Protein AF-A0A6I5CDB3-F1 (afdb_monomer_lite)

Foldseek 3Di:
DVLVVVLVVVCVVQFAFFCCLQQHPVVPPLHPYHAPPPHDDDQDDDDDRDGDPPGHRRVAQPSLLLVLLLLQVVLVPDDPVSNVVSVCSNVVSVCCCVVVRRYDPLNNLLSLLVNLLVVLQVVCVVPPPDPLSVVLNVLSVVLNVVSSVCCVPVVSVCVVCVVVNVVVSVVSSVVSVVSSVVSVCVVDPDPPDDPDPDDDDDDD

pLDDT: mean 92.1, std 8.95, range [59.38, 98.88]

Structure (mmCIF, N/CA/C/O backbone):
data_AF-A0A6I5CDB3-F1
#
_entry.id   AF-A0A6I5CDB3-F1
#
loop_
_atom_site.group_PDB
_atom_site.id
_atom_site.type_symbol
_atom_site.label_atom_id
_atom_site.label_alt_id
_atom_site.label_comp_id
_atom_site.label_asym_id
_atom_site.label_entity_id
_atom_site.label_seq_id
_atom_site.pdbx_PDB_ins_code
_atom_site.Cartn_x
_atom_site.Cartn_y
_atom_site.Cartn_z
_atom_site.occupancy
_atom_site.B_iso_or_equiv
_atom_site.auth_seq_id
_atom_site.auth_comp_id
_atom_site.auth_asym_id
_atom_site.auth_atom_id
_atom_site.pdbx_PDB_model_num
ATOM 1 N N . LEU A 1 1 ? 5.084 -3.116 15.424 1.00 70.75 1 LEU A N 1
ATOM 2 C CA . LEU A 1 1 ? 6.044 -4.245 15.345 1.00 70.75 1 LEU A CA 1
ATOM 3 C C . LEU A 1 1 ? 5.622 -5.287 14.306 1.00 70.75 1 LEU A C 1
ATOM 5 O O . LEU A 1 1 ? 6.417 -5.546 13.420 1.00 70.75 1 LEU A O 1
ATOM 9 N N . ALA A 1 2 ? 4.384 -5.805 14.323 1.00 92.81 2 ALA A N 1
ATOM 10 C CA . ALA A 1 2 ? 3.930 -6.836 13.370 1.00 92.81 2 ALA A CA 1
ATOM 11 C C . ALA A 1 2 ? 4.098 -6.466 11.879 1.00 92.81 2 ALA A C 1
ATOM 13 O O . ALA A 1 2 ? 4.632 -7.264 11.117 1.00 92.81 2 ALA A O 1
ATOM 14 N N . ILE A 1 3 ? 3.732 -5.242 11.475 1.00 94.00 3 ILE A N 1
ATOM 15 C CA . ILE A 1 3 ? 3.933 -4.737 10.098 1.00 94.00 3 ILE A CA 1
ATOM 16 C C . ILE A 1 3 ? 5.405 -4.851 9.668 1.00 94.00 3 ILE A C 1
ATOM 18 O O . ILE A 1 3 ? 5.693 -5.349 8.584 1.00 94.00 3 ILE A O 1
ATOM 22 N N . GLY A 1 4 ? 6.332 -4.450 10.543 1.00 90.62 4 GLY A N 1
ATOM 23 C CA . GLY A 1 4 ? 7.774 -4.494 10.285 1.00 90.62 4 GLY A CA 1
ATOM 24 C C . GLY A 1 4 ? 8.387 -5.895 10.305 1.00 90.62 4 GLY A C 1
ATOM 25 O O . GLY A 1 4 ? 9.528 -6.037 9.894 1.00 90.62 4 GLY A O 1
ATOM 26 N N . LEU A 1 5 ? 7.654 -6.916 10.756 1.00 92.75 5 LEU A N 1
ATOM 27 C CA . LEU A 1 5 ? 8.085 -8.315 10.706 1.00 92.75 5 LEU A CA 1
ATOM 28 C C . LEU A 1 5 ? 7.488 -9.040 9.494 1.00 92.75 5 LEU A C 1
ATOM 30 O O . LEU A 1 5 ? 8.200 -9.694 8.739 1.00 92.75 5 LEU A O 1
ATOM 34 N N . VAL A 1 6 ? 6.174 -8.910 9.299 1.00 95.69 6 VAL A N 1
ATOM 35 C CA . VAL A 1 6 ? 5.445 -9.648 8.260 1.00 95.69 6 VAL A CA 1
ATOM 36 C C . VAL A 1 6 ? 5.692 -9.048 6.874 1.00 95.69 6 VAL A C 1
ATOM 38 O O . VAL A 1 6 ? 5.806 -9.791 5.906 1.00 95.69 6 VAL A O 1
ATOM 41 N N . GLY A 1 7 ? 5.832 -7.723 6.762 1.00 95.50 7 GLY A N 1
ATOM 42 C CA . GLY A 1 7 ? 6.130 -7.067 5.486 1.00 95.50 7 GLY A CA 1
ATOM 43 C C . GLY A 1 7 ? 7.432 -7.560 4.849 1.00 95.50 7 GLY A C 1
ATOM 44 O O . GLY A 1 7 ? 7.387 -8.032 3.715 1.00 95.50 7 GLY A O 1
ATOM 45 N N . PRO A 1 8 ? 8.572 -7.550 5.569 1.00 94.12 8 PRO A N 1
ATOM 46 C CA . PRO A 1 8 ? 9.829 -8.072 5.034 1.00 94.12 8 PRO A CA 1
ATOM 47 C C . PRO A 1 8 ? 9.788 -9.550 4.643 1.00 94.12 8 PRO A C 1
ATOM 49 O O . PRO A 1 8 ? 10.428 -9.933 3.669 1.00 94.12 8 PRO A O 1
ATOM 52 N N . ALA A 1 9 ? 9.002 -10.378 5.338 1.00 94.25 9 ALA A N 1
ATOM 53 C CA . ALA A 1 9 ? 8.794 -11.763 4.920 1.00 94.25 9 ALA A CA 1
ATOM 54 C C . ALA A 1 9 ? 8.094 -11.851 3.549 1.00 94.25 9 ALA A C 1
ATOM 56 O O . ALA A 1 9 ? 8.428 -12.720 2.746 1.00 94.25 9 ALA A O 1
ATOM 57 N N . ILE A 1 10 ? 7.171 -10.929 3.248 1.00 95.94 10 ILE A N 1
ATOM 58 C CA . ILE A 1 10 ? 6.510 -10.865 1.938 1.00 95.94 10 ILE A CA 1
ATOM 59 C C . ILE A 1 10 ? 7.492 -10.429 0.842 1.00 95.94 10 ILE A C 1
ATOM 61 O O . ILE A 1 10 ? 7.445 -10.986 -0.252 1.00 95.94 10 ILE A O 1
ATOM 65 N N .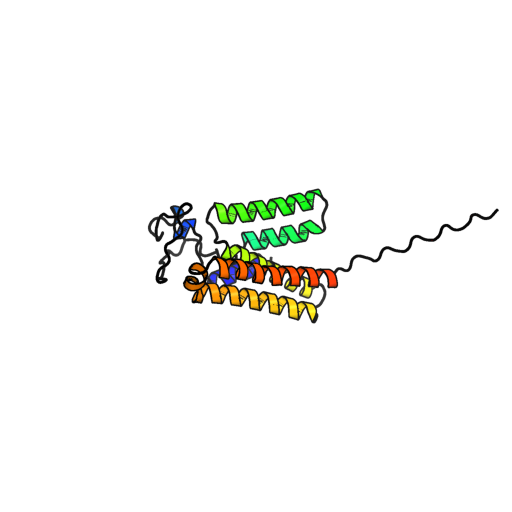 TYR A 1 11 ? 8.441 -9.533 1.131 1.00 94.75 1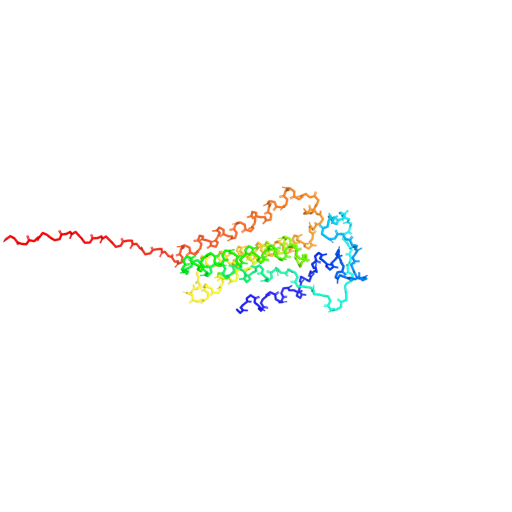1 TYR A N 1
ATOM 66 C CA . TYR A 1 11 ? 9.483 -9.146 0.164 1.00 94.75 11 TYR A CA 1
ATOM 67 C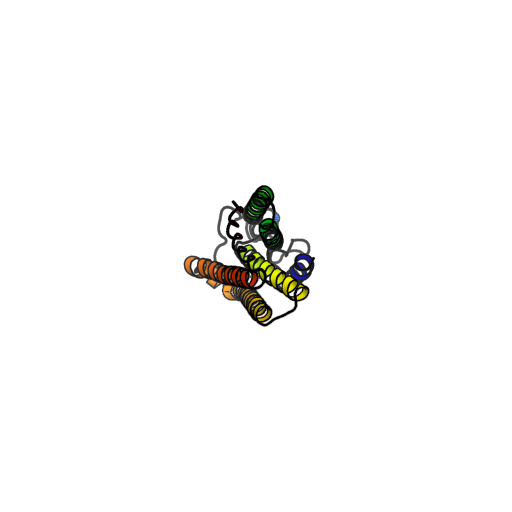 C . TYR A 1 11 ? 10.314 -10.333 -0.333 1.00 94.75 11 TYR A C 1
ATOM 69 O O . TYR A 1 11 ? 10.730 -10.348 -1.487 1.00 94.75 11 TYR A O 1
ATOM 77 N N . MET A 1 12 ? 10.502 -11.358 0.503 1.00 91.25 12 MET A N 1
ATOM 78 C CA . MET A 1 12 ? 11.251 -12.563 0.127 1.00 91.25 12 MET A CA 1
ATOM 79 C C . MET A 1 12 ? 10.495 -13.459 -0.861 1.00 91.25 12 MET A C 1
ATOM 81 O O . MET A 1 12 ? 11.120 -14.166 -1.646 1.00 91.25 12 MET A O 1
ATOM 85 N N . ILE A 1 13 ? 9.159 -13.435 -0.842 1.00 92.19 13 ILE A N 1
ATOM 86 C CA . ILE A 1 13 ? 8.313 -14.259 -1.726 1.00 92.19 13 ILE A CA 1
ATOM 87 C C . ILE A 1 13 ? 7.759 -13.475 -2.921 1.00 92.19 13 ILE A C 1
ATOM 89 O O . ILE A 1 13 ? 7.418 -14.069 -3.942 1.00 92.19 13 ILE A O 1
ATOM 93 N N . PHE A 1 14 ? 7.669 -12.150 -2.802 1.00 93.75 14 PHE A N 1
ATOM 94 C CA . PHE A 1 14 ? 7.178 -11.243 -3.834 1.00 93.75 14 PHE A CA 1
ATOM 95 C C . PHE A 1 14 ? 8.137 -10.050 -4.006 1.00 93.75 14 PHE A C 1
ATOM 97 O O . PHE A 1 14 ? 7.784 -8.908 -3.698 1.00 93.75 14 PHE A O 1
ATOM 104 N N . PRO A 1 15 ? 9.375 -10.296 -4.471 1.00 92.94 15 PRO A N 1
ATOM 105 C CA . PRO A 1 15 ? 10.355 -9.237 -4.655 1.00 92.94 15 PRO A CA 1
ATOM 106 C C . PRO A 1 15 ? 9.947 -8.337 -5.823 1.00 92.94 15 PRO A C 1
ATOM 108 O O . PRO A 1 15 ? 9.767 -8.802 -6.950 1.00 92.94 15 PRO A O 1
ATOM 111 N N . VAL A 1 16 ? 9.823 -7.038 -5.558 1.00 93.31 16 VAL A N 1
ATOM 112 C CA . VAL A 1 16 ? 9.484 -6.017 -6.561 1.00 93.31 16 VAL A CA 1
ATOM 113 C C . VAL A 1 16 ? 10.382 -4.812 -6.358 1.00 93.31 16 VAL A C 1
ATOM 115 O O . VAL A 1 16 ? 10.660 -4.434 -5.220 1.00 93.31 16 VAL A O 1
ATOM 118 N N . VAL A 1 17 ? 10.809 -4.232 -7.474 1.00 93.50 17 VAL A N 1
ATOM 119 C CA . VAL A 1 17 ? 11.679 -3.061 -7.552 1.00 93.50 17 VAL A CA 1
ATOM 120 C C . VAL A 1 17 ? 10.883 -1.869 -8.086 1.00 93.50 17 VAL A C 1
ATOM 122 O O . VAL A 1 17 ? 10.050 -2.029 -8.982 1.00 93.50 17 VAL A O 1
ATOM 125 N N . GLY A 1 18 ? 11.127 -0.686 -7.524 1.00 94.50 18 GLY A N 1
ATOM 126 C CA . GLY A 1 18 ? 10.346 0.519 -7.799 1.00 94.50 18 GLY A CA 1
ATOM 127 C C . GLY A 1 18 ? 10.593 1.090 -9.200 1.00 94.50 18 GLY A C 1
ATOM 128 O O . GLY A 1 18 ? 11.639 0.811 -9.792 1.00 94.50 18 GLY A O 1
ATOM 129 N N . PRO A 1 19 ? 9.667 1.912 -9.728 1.00 94.50 19 PRO A N 1
ATOM 130 C CA . PRO A 1 19 ? 9.815 2.558 -11.031 1.00 94.50 19 PRO A CA 1
ATOM 131 C C . PRO A 1 19 ? 11.152 3.273 -11.264 1.00 94.50 19 PRO A C 1
ATOM 133 O O . PRO A 1 19 ? 11.718 3.138 -12.342 1.00 94.50 19 PRO A O 1
ATOM 136 N N . VAL A 1 20 ? 11.678 3.989 -10.264 1.00 94.88 20 VAL A N 1
ATOM 137 C CA . VAL A 1 20 ? 12.927 4.766 -10.395 1.00 94.88 20 VAL A CA 1
ATOM 138 C C . VAL A 1 20 ? 14.157 3.881 -10.616 1.00 94.88 20 VAL A C 1
ATOM 140 O O . VAL A 1 20 ? 15.130 4.308 -11.226 1.00 94.88 20 VAL A O 1
ATOM 143 N N . PHE A 1 21 ? 14.088 2.626 -10.171 1.00 93.62 21 PHE A N 1
ATOM 144 C CA . PHE A 1 21 ? 15.132 1.628 -10.375 1.00 93.62 21 PHE A CA 1
ATOM 145 C C . PHE A 1 21 ? 14.872 0.787 -11.636 1.00 93.62 21 PHE A C 1
ATOM 147 O O . PHE A 1 21 ? 15.785 0.502 -12.396 1.00 93.62 21 PHE A O 1
ATOM 154 N N . ALA A 1 22 ? 13.626 0.364 -11.878 1.00 92.25 22 ALA A N 1
ATOM 155 C CA . ALA A 1 22 ? 13.268 -0.462 -13.040 1.00 92.25 22 ALA A CA 1
ATOM 156 C C . ALA A 1 22 ? 13.349 0.304 -14.361 1.00 92.25 22 ALA A C 1
ATOM 158 O O . ALA A 1 22 ? 13.747 -0.260 -15.384 1.00 92.25 22 ALA A O 1
ATOM 159 N N . TYR A 1 23 ? 12.974 1.578 -14.324 1.00 92.69 23 TYR A N 1
ATOM 160 C CA . TYR A 1 23 ? 12.779 2.410 -15.499 1.00 92.69 23 TYR A CA 1
ATOM 161 C C . TYR A 1 23 ? 13.414 3.796 -15.354 1.00 92.69 23 TYR A C 1
ATOM 163 O O . TYR A 1 23 ? 12.959 4.725 -16.009 1.00 92.69 23 TYR A O 1
ATOM 171 N N . GLY A 1 24 ? 14.399 3.978 -14.478 1.00 91.38 24 GLY A N 1
ATOM 172 C CA . GLY A 1 24 ? 14.959 5.296 -14.201 1.00 91.38 24 GLY A CA 1
ATOM 173 C C . GLY A 1 24 ? 16.440 5.264 -13.834 1.00 91.38 24 GLY A C 1
ATOM 174 O O . GLY A 1 24 ? 17.069 4.199 -13.830 1.00 91.38 24 GLY A O 1
ATOM 175 N N . PRO A 1 25 ? 17.005 6.435 -13.502 1.00 88.69 25 PRO A N 1
ATOM 176 C CA . PRO A 1 25 ? 18.446 6.614 -13.350 1.00 88.69 25 PRO A CA 1
ATOM 177 C C . PRO A 1 25 ? 19.043 5.803 -12.193 1.00 88.69 25 PRO A C 1
ATOM 179 O O . PRO A 1 25 ? 20.195 5.374 -12.279 1.00 88.69 25 PRO A O 1
ATOM 182 N N . ASP A 1 26 ? 18.267 5.531 -11.141 1.00 89.88 26 ASP A N 1
ATOM 183 C CA . ASP A 1 26 ? 18.753 4.828 -9.949 1.00 89.88 26 ASP A CA 1
ATOM 184 C C . ASP A 1 26 ? 18.992 3.331 -10.202 1.00 89.88 26 ASP A C 1
ATOM 186 O O . ASP A 1 26 ? 19.675 2.672 -9.419 1.00 89.88 26 ASP A O 1
ATOM 190 N N . GLY A 1 27 ? 18.466 2.779 -11.301 1.00 87.06 27 GLY A N 1
ATOM 191 C CA . GLY A 1 27 ? 18.772 1.413 -11.732 1.00 87.06 27 GLY A CA 1
ATOM 192 C C . GLY A 1 27 ? 20.107 1.274 -12.461 1.00 87.06 27 GLY A C 1
ATOM 193 O O . GLY A 1 27 ? 20.598 0.158 -12.642 1.00 87.06 27 GLY A O 1
ATOM 194 N N . GLY A 1 28 ? 20.708 2.387 -12.897 1.00 86.38 28 GLY A N 1
ATOM 195 C CA . GLY A 1 28 ? 21.949 2.390 -13.664 1.00 86.38 28 GLY A CA 1
ATOM 196 C C . GLY A 1 28 ? 21.891 1.456 -14.878 1.00 86.38 28 GLY A C 1
ATOM 197 O O . GLY A 1 28 ? 20.959 1.500 -15.674 1.00 86.38 28 GLY A O 1
ATOM 198 N N . HIS A 1 29 ? 22.886 0.576 -15.011 1.00 86.50 29 HIS A N 1
ATOM 199 C CA . HIS A 1 29 ? 22.966 -0.386 -16.116 1.00 86.50 29 HIS A CA 1
ATOM 200 C C . HIS A 1 29 ? 21.973 -1.559 -16.011 1.00 86.50 29 HIS A C 1
ATOM 202 O O . HIS A 1 29 ? 21.837 -2.312 -16.973 1.00 86.50 29 HIS A O 1
ATOM 208 N N . TRP A 1 30 ? 21.304 -1.728 -14.864 1.00 86.69 30 TRP A N 1
ATOM 209 C CA . TRP A 1 30 ? 20.261 -2.740 -14.664 1.00 86.69 30 TRP A CA 1
ATOM 210 C C . TRP A 1 30 ? 18.861 -2.225 -15.006 1.00 86.69 30 TRP A C 1
ATOM 212 O O . TRP A 1 30 ? 17.941 -3.030 -15.164 1.00 86.69 30 TRP A O 1
ATOM 222 N N . ALA A 1 31 ? 18.685 -0.903 -15.122 1.00 88.50 31 ALA A N 1
ATOM 223 C CA . ALA A 1 31 ? 17.424 -0.322 -15.561 1.00 88.50 31 ALA A CA 1
ATOM 224 C C . ALA A 1 31 ? 17.072 -0.847 -16.959 1.00 88.50 31 ALA A C 1
ATOM 226 O O . ALA A 1 31 ? 17.912 -0.908 -17.856 1.00 88.50 31 ALA A O 1
ATOM 227 N N . THR A 1 32 ? 15.808 -1.215 -17.158 1.00 87.56 32 THR A N 1
ATOM 228 C CA . THR A 1 32 ? 15.342 -1.737 -18.453 1.00 87.56 32 THR A CA 1
ATOM 229 C C . THR A 1 32 ? 15.295 -0.643 -19.515 1.00 87.56 32 THR A C 1
ATOM 231 O O . THR A 1 32 ? 15.521 -0.904 -20.695 1.00 87.56 32 THR A O 1
ATOM 234 N N . ALA A 1 33 ? 14.987 0.581 -19.094 1.00 86.12 33 ALA A N 1
ATOM 235 C CA . ALA A 1 33 ? 15.007 1.787 -19.909 1.00 86.12 33 ALA A CA 1
ATOM 236 C C . ALA A 1 33 ? 15.011 3.016 -18.989 1.00 86.12 33 ALA A C 1
ATOM 238 O O . ALA A 1 33 ? 14.662 2.892 -17.822 1.00 86.12 33 ALA A O 1
ATOM 239 N N . ASP A 1 34 ? 15.348 4.192 -19.509 1.00 90.62 34 ASP A N 1
ATOM 240 C CA . ASP A 1 34 ? 15.210 5.464 -18.788 1.00 90.62 34 ASP A CA 1
ATOM 241 C C . ASP A 1 34 ? 13.915 6.159 -19.243 1.00 90.62 34 ASP A C 1
ATOM 243 O O . ASP A 1 34 ? 13.886 6.861 -20.253 1.00 90.62 34 ASP A O 1
ATOM 247 N N . LEU A 1 35 ? 12.803 5.830 -18.579 1.00 91.94 35 LEU A N 1
ATOM 248 C CA . LEU A 1 35 ? 11.439 6.261 -18.933 1.00 91.94 35 LEU A CA 1
ATOM 249 C C . LEU A 1 35 ? 10.718 6.969 -17.780 1.00 91.94 35 LEU A C 1
ATOM 251 O O . LEU A 1 35 ? 9.802 7.754 -18.018 1.00 91.94 35 LEU A O 1
ATOM 255 N N . TRP A 1 36 ? 11.085 6.677 -16.537 1.00 92.75 36 TRP A N 1
ATOM 256 C CA . TRP A 1 36 ? 10.525 7.295 -15.346 1.00 92.75 36 TRP A CA 1
ATOM 257 C C . TRP A 1 36 ? 11.066 8.724 -15.178 1.00 92.75 36 TRP A C 1
ATOM 259 O O . TRP A 1 36 ? 12.276 8.912 -15.269 1.00 92.75 36 TRP A O 1
ATOM 269 N N . PRO A 1 37 ? 10.229 9.723 -14.842 1.00 93.19 37 PRO A N 1
ATOM 270 C CA . PRO A 1 37 ? 8.793 9.640 -14.548 1.00 93.19 37 PRO A CA 1
ATOM 271 C C . PRO A 1 37 ? 7.883 9.942 -15.750 1.00 93.19 37 PRO A C 1
ATOM 273 O O . PRO A 1 37 ? 6.660 9.912 -15.615 1.00 93.19 37 PRO A O 1
ATOM 276 N N . ASP A 1 38 ? 8.462 10.266 -16.904 1.00 92.25 38 ASP A N 1
ATOM 277 C CA . ASP A 1 38 ? 7.760 10.976 -17.975 1.00 92.25 38 ASP A CA 1
ATOM 278 C C . ASP A 1 38 ? 6.966 10.063 -18.915 1.00 92.25 38 ASP A C 1
ATOM 280 O O . ASP A 1 38 ? 6.003 10.500 -19.547 1.00 92.25 38 ASP A O 1
ATOM 284 N N . THR A 1 39 ? 7.355 8.791 -19.026 1.00 89.75 39 THR A N 1
ATOM 285 C CA . THR A 1 39 ? 6.806 7.856 -20.012 1.00 89.75 39 THR A CA 1
ATOM 286 C C . THR A 1 39 ? 6.369 6.548 -19.362 1.00 89.75 39 THR A C 1
ATOM 288 O O . THR A 1 39 ? 7.090 5.934 -18.577 1.00 89.75 39 THR A O 1
ATOM 291 N N . LEU A 1 40 ? 5.173 6.077 -19.726 1.00 85.19 40 LEU A N 1
ATOM 292 C CA . LEU A 1 40 ? 4.706 4.752 -19.324 1.00 85.19 40 LEU A CA 1
ATOM 293 C C . LEU A 1 40 ? 5.518 3.665 -20.036 1.00 85.19 40 LEU A C 1
ATOM 295 O O . LEU A 1 40 ? 5.716 3.726 -21.250 1.00 85.19 40 LEU A O 1
ATOM 299 N N . ALA A 1 41 ? 5.935 2.642 -19.287 1.00 84.25 41 ALA A N 1
ATOM 300 C CA . ALA A 1 41 ? 6.615 1.487 -19.858 1.00 84.25 41 ALA A CA 1
ATOM 301 C C . ALA A 1 41 ? 5.720 0.809 -20.923 1.00 84.25 41 ALA A C 1
ATOM 303 O O . ALA A 1 41 ? 4.546 0.536 -20.641 1.00 84.25 41 ALA A O 1
ATOM 304 N N . PRO A 1 42 ? 6.236 0.534 -22.137 1.00 84.12 42 PRO A N 1
ATOM 305 C CA . PRO A 1 42 ? 5.469 -0.132 -23.182 1.00 84.12 42 PRO A CA 1
ATOM 306 C C . PRO A 1 42 ? 4.948 -1.498 -22.729 1.00 84.12 42 PRO A C 1
ATOM 308 O O . PRO A 1 42 ? 5.663 -2.271 -22.089 1.00 84.12 42 PRO A O 1
ATOM 311 N N . LEU A 1 43 ? 3.712 -1.826 -23.111 1.00 83.38 43 LEU A N 1
ATOM 312 C CA . LEU A 1 43 ? 3.167 -3.163 -22.891 1.00 83.38 43 LEU A CA 1
ATOM 313 C C . LEU A 1 43 ? 3.875 -4.157 -23.814 1.00 83.38 43 LEU A C 1
ATOM 315 O O . LEU A 1 43 ? 3.868 -4.004 -25.035 1.00 83.38 43 LEU A O 1
ATOM 319 N N . GLY A 1 44 ? 4.466 -5.187 -23.223 1.00 82.56 44 GLY A N 1
ATOM 320 C CA . GLY A 1 44 ? 5.170 -6.241 -23.938 1.00 82.56 44 GLY A CA 1
ATOM 321 C C . GLY A 1 44 ? 5.112 -7.561 -23.184 1.00 82.56 44 GLY A C 1
ATOM 322 O O . GLY A 1 44 ? 4.505 -7.662 -22.118 1.00 82.56 44 GLY A O 1
ATOM 323 N N . THR A 1 45 ? 5.758 -8.583 -23.743 1.00 83.75 45 THR A N 1
ATOM 324 C CA . THR A 1 45 ? 5.884 -9.875 -23.059 1.00 83.75 45 THR A CA 1
ATOM 325 C C . THR A 1 45 ? 6.763 -9.692 -21.816 1.00 83.75 45 THR A C 1
ATOM 327 O O . THR A 1 45 ? 7.895 -9.211 -21.957 1.00 83.75 45 THR A O 1
ATOM 330 N N . PRO A 1 46 ? 6.287 -10.058 -20.610 1.00 84.44 46 PRO A N 1
ATOM 331 C CA . PRO A 1 46 ? 7.106 -10.006 -19.410 1.00 84.44 46 PRO A CA 1
ATOM 332 C C . PRO A 1 46 ? 8.361 -10.855 -19.589 1.00 84.44 46 PRO A C 1
ATOM 334 O O . PRO A 1 46 ? 8.289 -12.022 -19.972 1.00 84.44 46 PRO A O 1
ATOM 337 N N . HIS A 1 47 ? 9.513 -10.268 -19.297 1.00 81.94 47 HIS A N 1
ATOM 338 C CA . HIS A 1 47 ? 10.795 -10.955 -19.292 1.00 81.94 47 HIS A CA 1
ATOM 339 C C . HIS A 1 47 ? 11.416 -10.851 -17.903 1.00 81.94 47 HIS A C 1
ATOM 341 O O . HIS A 1 47 ? 11.059 -9.985 -17.101 1.00 81.94 47 HIS A O 1
ATOM 347 N N . ALA A 1 48 ? 12.331 -11.767 -17.599 1.00 83.56 48 ALA A N 1
ATOM 348 C CA . ALA A 1 48 ? 13.096 -11.678 -16.369 1.00 83.56 48 ALA A CA 1
ATOM 349 C C . ALA A 1 48 ? 13.927 -10.391 -16.397 1.00 83.56 48 ALA A C 1
ATOM 351 O O . ALA A 1 48 ? 14.701 -10.186 -17.328 1.00 83.56 48 ALA A O 1
ATOM 352 N N . MET A 1 49 ? 13.765 -9.548 -15.378 1.00 81.19 49 MET A N 1
ATOM 353 C CA . MET A 1 49 ? 14.599 -8.369 -15.171 1.00 81.19 49 MET A CA 1
ATOM 354 C C . MET A 1 49 ? 15.738 -8.766 -14.223 1.00 81.19 49 MET A C 1
ATOM 356 O O . MET A 1 49 ? 15.486 -8.965 -13.025 1.00 81.19 49 MET A O 1
ATOM 360 N N . PRO A 1 50 ? 16.965 -8.982 -14.733 1.00 77.69 50 PRO A N 1
ATOM 361 C CA . PRO A 1 50 ? 18.094 -9.267 -13.872 1.00 77.69 50 PRO A CA 1
ATOM 362 C C . PRO A 1 50 ? 18.449 -7.972 -13.142 1.00 77.69 50 PRO A C 1
ATOM 364 O O . PRO A 1 50 ? 18.950 -7.031 -13.737 1.00 77.69 50 PRO A O 1
ATOM 367 N N . PHE A 1 51 ? 18.146 -7.918 -11.853 1.00 78.81 51 PHE A N 1
ATOM 368 C CA . PHE A 1 51 ? 18.748 -6.948 -10.943 1.00 78.81 51 PHE A CA 1
ATOM 369 C C . PHE A 1 51 ? 19.883 -7.619 -10.177 1.00 78.81 51 PHE A C 1
ATOM 371 O O . PHE A 1 51 ? 19.855 -8.841 -9.986 1.00 78.81 51 PHE A O 1
ATOM 378 N N . ASP A 1 52 ? 20.827 -6.822 -9.685 1.00 77.12 52 ASP A N 1
ATOM 379 C CA . ASP A 1 52 ? 21.840 -7.281 -8.739 1.00 77.12 52 ASP A CA 1
ATOM 380 C C . ASP A 1 52 ? 21.240 -7.681 -7.371 1.00 77.12 52 ASP A C 1
ATOM 382 O O . ASP A 1 52 ? 20.020 -7.666 -7.141 1.00 77.12 52 ASP A O 1
ATOM 386 N N . GLU A 1 53 ? 22.114 -8.103 -6.458 1.00 78.12 53 GLU A N 1
ATOM 387 C CA . GLU A 1 53 ? 21.747 -8.504 -5.096 1.00 78.12 53 GLU A CA 1
ATOM 388 C C . GLU A 1 53 ? 21.539 -7.309 -4.146 1.00 78.12 53 GLU A C 1
ATOM 390 O O . GLU A 1 53 ? 21.088 -7.501 -3.018 1.00 78.12 53 GLU A O 1
ATOM 395 N N . ILE A 1 54 ? 21.853 -6.083 -4.581 1.00 81.25 54 ILE A N 1
ATOM 396 C CA . ILE A 1 54 ? 21.889 -4.885 -3.724 1.00 81.25 54 ILE A CA 1
ATOM 397 C C . ILE A 1 54 ? 20.663 -3.993 -3.958 1.00 81.25 54 ILE A C 1
ATOM 399 O O . ILE A 1 54 ? 20.186 -3.344 -3.025 1.00 81.25 54 ILE A O 1
ATOM 403 N N . THR A 1 55 ? 20.122 -3.977 -5.179 1.00 83.81 55 THR A N 1
ATOM 404 C CA . THR A 1 55 ? 18.957 -3.168 -5.541 1.00 83.81 55 THR A CA 1
ATOM 405 C C . THR A 1 55 ? 17.763 -3.525 -4.645 1.00 83.81 55 THR A C 1
ATOM 407 O O . THR A 1 55 ? 17.392 -4.702 -4.564 1.00 83.81 55 THR A O 1
ATOM 410 N N . PRO A 1 56 ? 17.120 -2.546 -3.978 1.00 87.00 56 PRO A N 1
ATOM 411 C CA . PRO A 1 56 ? 16.035 -2.825 -3.043 1.00 87.00 56 PRO A CA 1
ATOM 412 C C . PRO A 1 56 ? 14.828 -3.494 -3.715 1.00 87.00 56 PRO A C 1
ATOM 414 O O . PRO A 1 56 ? 14.140 -2.897 -4.541 1.00 87.00 56 PRO A O 1
ATOM 417 N N . ARG A 1 57 ? 14.528 -4.737 -3.313 1.00 90.75 57 ARG A N 1
ATOM 418 C CA . ARG A 1 57 ? 13.364 -5.514 -3.787 1.00 90.75 57 ARG A CA 1
ATOM 419 C C . ARG A 1 57 ? 12.200 -5.492 -2.796 1.00 90.75 57 ARG A C 1
ATOM 421 O O . ARG A 1 57 ? 11.617 -6.523 -2.468 1.00 90.75 57 ARG A O 1
ATOM 428 N N . ASN A 1 58 ? 11.908 -4.314 -2.262 1.00 92.88 58 ASN A N 1
ATOM 429 C CA . ASN A 1 58 ? 11.036 -4.099 -1.107 1.00 92.88 58 ASN A CA 1
ATOM 430 C C . ASN A 1 58 ? 9.764 -3.297 -1.438 1.00 92.88 58 ASN A C 1
ATOM 432 O O . ASN A 1 58 ? 9.195 -2.643 -0.561 1.00 92.88 58 ASN A O 1
ATOM 436 N N . CYS A 1 59 ? 9.285 -3.336 -2.684 1.00 94.12 59 CYS A N 1
ATOM 437 C CA . CYS A 1 59 ? 8.112 -2.547 -3.060 1.00 94.12 59 CYS A CA 1
ATOM 438 C C . CYS A 1 59 ? 6.780 -3.145 -2.586 1.00 9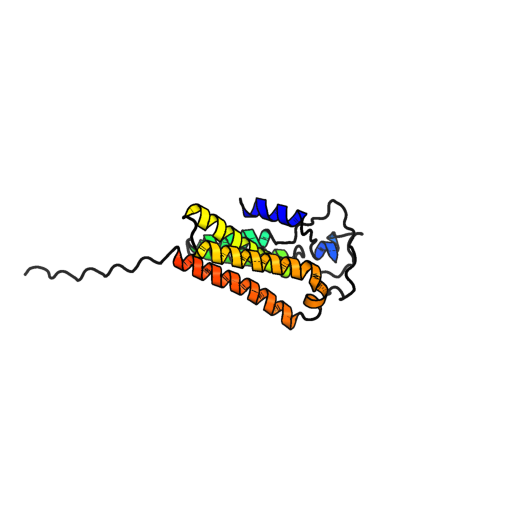4.12 59 CYS A C 1
ATOM 440 O O . CYS A 1 59 ? 5.886 -2.400 -2.184 1.00 94.12 59 CYS A O 1
ATOM 442 N N . MET A 1 60 ? 6.624 -4.471 -2.613 1.00 96.06 60 MET A N 1
ATOM 443 C CA . MET A 1 60 ? 5.323 -5.125 -2.442 1.00 96.06 60 MET A CA 1
ATOM 444 C C . MET A 1 60 ? 5.221 -5.923 -1.132 1.00 96.06 60 MET A C 1
ATOM 446 O O . MET A 1 60 ? 5.923 -6.918 -0.983 1.00 96.06 60 MET A O 1
ATOM 450 N N . PRO A 1 61 ? 4.310 -5.581 -0.204 1.00 97.69 61 PRO A N 1
ATOM 451 C CA . PRO A 1 61 ? 3.462 -4.391 -0.183 1.00 97.69 61 PRO A CA 1
ATOM 452 C C . PRO A 1 61 ? 4.227 -3.144 0.283 1.00 97.69 61 PRO A C 1
ATOM 454 O O . PRO A 1 61 ? 5.260 -3.239 0.953 1.00 97.69 61 PRO A O 1
ATOM 457 N N . SER A 1 62 ? 3.690 -1.953 0.004 1.00 98.19 62 SER A N 1
ATOM 458 C CA . SER A 1 62 ? 4.326 -0.712 0.452 1.00 98.19 62 SER A CA 1
ATOM 459 C C . SER A 1 62 ? 4.267 -0.578 1.977 1.00 98.19 62 SER A C 1
ATOM 461 O O . SER A 1 62 ? 3.213 -0.289 2.552 1.00 98.19 62 SER A O 1
ATOM 463 N N . LEU A 1 63 ? 5.408 -0.750 2.655 1.00 97.06 63 LEU A N 1
ATOM 464 C CA . LEU A 1 63 ? 5.487 -0.583 4.108 1.00 97.06 63 LEU A CA 1
ATOM 465 C C . LEU A 1 63 ? 5.361 0.879 4.536 1.00 97.06 63 LEU A C 1
ATOM 467 O O . LEU A 1 63 ? 4.761 1.144 5.575 1.00 97.06 63 LEU A O 1
ATOM 471 N N . HIS A 1 64 ? 5.832 1.828 3.722 1.00 97.75 64 HIS A N 1
ATOM 472 C CA . HIS A 1 64 ? 5.577 3.258 3.922 1.00 97.75 64 HIS A CA 1
ATOM 473 C C . HIS A 1 64 ? 4.074 3.530 4.032 1.00 97.75 64 HIS A C 1
ATOM 475 O O . HIS A 1 64 ? 3.606 4.119 5.009 1.00 97.75 64 HIS A O 1
ATOM 481 N N . THR A 1 65 ? 3.307 2.994 3.081 1.00 98.31 65 THR A N 1
ATOM 482 C CA . THR A 1 65 ? 1.843 3.070 3.079 1.00 98.31 65 THR A CA 1
ATOM 483 C C . THR A 1 65 ? 1.242 2.386 4.293 1.00 98.31 65 THR A C 1
ATOM 485 O O . THR A 1 65 ? 0.348 2.942 4.932 1.00 98.31 65 THR A O 1
ATOM 488 N N . ALA A 1 66 ? 1.737 1.199 4.645 1.00 98.31 66 ALA A N 1
ATOM 489 C CA . ALA A 1 66 ? 1.191 0.436 5.754 1.00 98.31 66 ALA A CA 1
ATOM 490 C C . ALA A 1 66 ? 1.370 1.152 7.104 1.00 98.31 66 ALA A C 1
ATOM 492 O O . ALA A 1 66 ? 0.419 1.282 7.885 1.00 98.31 66 ALA A O 1
ATOM 493 N N . TRP A 1 67 ? 2.567 1.680 7.364 1.00 97.94 67 TRP A N 1
ATOM 494 C CA . TRP A 1 67 ? 2.859 2.461 8.563 1.00 97.94 67 TRP A CA 1
ATOM 495 C C . TRP A 1 67 ? 2.085 3.776 8.589 1.00 97.94 67 TRP A C 1
ATOM 497 O O . TRP A 1 67 ? 1.456 4.086 9.602 1.00 97.94 67 TRP A O 1
ATOM 507 N N . ALA A 1 68 ? 2.060 4.518 7.479 1.00 98.12 68 ALA A N 1
ATOM 508 C CA . ALA A 1 68 ? 1.323 5.774 7.386 1.00 98.12 68 ALA A CA 1
ATOM 509 C C . ALA A 1 68 ? -0.188 5.574 7.593 1.00 98.12 68 ALA A C 1
ATOM 511 O O . ALA A 1 68 ? -0.816 6.340 8.323 1.00 98.12 68 ALA A O 1
ATOM 512 N N . THR A 1 69 ? -0.761 4.504 7.033 1.00 98.44 69 THR A N 1
ATOM 513 C CA . THR A 1 69 ? -2.168 4.119 7.238 1.00 98.44 69 THR A CA 1
ATOM 514 C C . THR A 1 69 ? -2.442 3.807 8.707 1.00 98.44 69 THR A C 1
ATOM 516 O O . THR A 1 69 ? -3.416 4.292 9.283 1.00 98.44 69 THR A O 1
ATOM 519 N N . THR A 1 70 ? -1.554 3.048 9.348 1.00 97.12 70 THR A N 1
ATOM 520 C CA . THR A 1 70 ? -1.689 2.694 10.767 1.00 97.12 70 THR A CA 1
ATOM 521 C C . THR A 1 70 ? -1.617 3.937 11.657 1.00 97.12 70 THR A C 1
ATOM 523 O O . THR A 1 70 ? -2.479 4.126 12.516 1.00 97.12 70 THR A O 1
ATOM 526 N N . LEU A 1 71 ? -0.649 4.830 11.424 1.00 96.69 71 LEU A N 1
ATOM 527 C CA . LEU A 1 71 ? -0.534 6.110 12.132 1.00 96.69 71 LEU A CA 1
ATOM 528 C C . LEU A 1 71 ? -1.778 6.981 11.925 1.00 96.69 71 LEU A C 1
ATOM 530 O O . LEU A 1 71 ? -2.323 7.537 12.882 1.00 96.69 71 LEU A O 1
ATOM 534 N N . PHE A 1 72 ? -2.276 7.055 10.690 1.00 97.94 72 PHE A N 1
ATOM 535 C CA . PHE A 1 72 ? -3.498 7.781 10.366 1.00 97.94 72 PHE A CA 1
ATOM 536 C C . PHE A 1 72 ? -4.699 7.264 11.167 1.00 97.94 72 PHE A C 1
ATOM 538 O O . PHE A 1 72 ? -5.407 8.066 11.781 1.00 97.94 72 PHE A O 1
ATOM 545 N N . ILE A 1 73 ? -4.901 5.948 11.238 1.00 96.50 73 ILE A N 1
ATOM 546 C CA . ILE A 1 73 ? -5.995 5.339 12.008 1.00 96.50 73 ILE A CA 1
ATOM 547 C C . ILE A 1 73 ? -5.886 5.698 13.490 1.00 96.50 73 ILE A C 1
ATOM 549 O O . ILE A 1 73 ? -6.854 6.167 14.088 1.00 96.50 73 ILE A O 1
ATOM 553 N N . HIS A 1 74 ? -4.704 5.540 14.083 1.00 95.06 74 HIS A N 1
ATOM 554 C CA . HIS A 1 74 ? -4.501 5.809 15.508 1.00 95.06 74 HIS A CA 1
ATOM 555 C C . HIS A 1 74 ? -4.650 7.295 15.848 1.00 95.06 74 HIS A C 1
ATOM 557 O O . HIS A 1 74 ? -5.212 7.644 16.886 1.00 95.06 74 HIS A O 1
ATOM 563 N N . SER A 1 75 ? -4.264 8.187 14.933 1.00 96.94 75 SER A N 1
ATOM 564 C CA . SER A 1 75 ? -4.460 9.629 15.110 1.00 96.94 75 SER A CA 1
ATOM 565 C C . SER A 1 75 ? -5.938 10.046 15.191 1.00 96.94 75 SER A C 1
ATOM 567 O O . SER A 1 75 ? -6.235 11.121 15.713 1.00 96.94 75 SER A O 1
ATOM 569 N N . ARG A 1 76 ? -6.892 9.214 14.726 1.00 94.94 76 ARG A N 1
ATOM 570 C CA . ARG A 1 76 ? -8.333 9.545 14.747 1.00 94.94 76 ARG A CA 1
ATOM 571 C C . ARG A 1 76 ? -8.901 9.669 16.162 1.00 94.94 76 ARG A C 1
ATOM 573 O O . ARG A 1 76 ? -9.817 10.467 16.372 1.00 94.94 76 ARG A O 1
ATOM 580 N N . LYS A 1 77 ? -8.332 8.953 17.136 1.00 90.62 77 LYS A N 1
ATOM 581 C CA . LYS A 1 77 ? -8.724 9.037 18.555 1.00 90.62 77 LYS A CA 1
ATOM 582 C C . LYS A 1 77 ? -8.042 10.198 19.308 1.00 90.62 77 LYS A C 1
ATOM 584 O O . LYS A 1 77 ? -8.362 10.430 20.465 1.00 90.62 77 LYS A O 1
ATOM 589 N N . GLY A 1 78 ? -7.126 10.932 18.668 1.00 92.81 78 GLY A N 1
ATOM 590 C CA . GLY A 1 78 ? -6.404 12.059 19.271 1.00 92.81 78 GLY A CA 1
ATOM 591 C C . GLY A 1 78 ? -7.087 13.425 19.110 1.00 92.81 78 GLY A C 1
ATOM 592 O O . GLY A 1 78 ? -8.201 13.538 18.593 1.00 92.81 78 GLY A O 1
ATOM 593 N N . SER A 1 79 ? -6.377 14.483 19.523 1.00 97.12 79 SER A N 1
ATOM 594 C CA . SER A 1 79 ? -6.806 15.885 19.385 1.00 97.12 79 SER A CA 1
ATOM 595 C C . SER A 1 79 ? -6.995 16.306 17.919 1.00 97.12 79 SER A C 1
ATOM 597 O O . SER A 1 79 ? -6.499 15.661 16.993 1.00 97.12 79 SER A O 1
ATOM 599 N N . ARG A 1 80 ? -7.666 17.441 17.672 1.00 96.88 80 ARG A N 1
ATOM 600 C CA . ARG A 1 80 ? -7.844 17.975 16.306 1.00 96.88 80 ARG A CA 1
ATOM 601 C C . ARG A 1 80 ? -6.508 18.194 15.585 1.00 96.88 80 ARG A C 1
ATOM 603 O O . ARG A 1 80 ? -6.414 17.901 14.397 1.00 96.88 80 ARG A O 1
ATOM 610 N N . ALA A 1 81 ? -5.479 18.647 16.302 1.00 97.62 81 ALA A N 1
ATOM 611 C CA . ALA A 1 81 ? -4.129 18.789 15.760 1.00 97.62 81 ALA A CA 1
ATOM 612 C C . ALA A 1 81 ? -3.531 17.430 15.359 1.00 97.62 81 ALA A C 1
ATOM 614 O O . ALA A 1 81 ? -3.026 17.294 14.249 1.00 97.62 81 ALA A O 1
ATOM 615 N N . MET A 1 82 ? -3.674 16.404 16.208 1.00 97.31 82 MET A N 1
ATOM 616 C CA . MET A 1 82 ? -3.217 15.040 15.910 1.00 97.31 82 MET A CA 1
ATOM 617 C C . MET A 1 82 ? -3.908 14.471 14.664 1.00 97.31 82 MET A C 1
ATOM 619 O O . MET A 1 82 ? -3.270 13.840 13.823 1.00 97.31 82 MET A O 1
ATOM 623 N N . ARG A 1 83 ? -5.208 14.742 14.498 1.00 97.81 83 ARG A N 1
ATOM 624 C CA . ARG A 1 83 ? -5.960 14.346 13.301 1.00 97.81 83 ARG A CA 1
ATOM 625 C C . ARG A 1 83 ? -5.427 15.035 12.043 1.00 97.81 83 ARG A C 1
ATOM 627 O O . ARG A 1 83 ? -5.240 14.376 11.024 1.00 97.81 83 ARG A O 1
ATOM 634 N N . TRP A 1 84 ? -5.146 16.333 12.087 1.00 98.31 84 TRP A N 1
ATOM 635 C CA . TRP A 1 84 ? -4.544 17.014 10.937 1.00 98.31 84 TRP A CA 1
ATOM 636 C C . TRP A 1 84 ? -3.148 16.487 10.623 1.00 98.31 84 TRP A C 1
ATOM 638 O O . TRP A 1 84 ? -2.883 16.153 9.471 1.00 98.31 84 TRP A O 1
ATOM 648 N N . ALA A 1 85 ? -2.305 16.316 11.643 1.00 98.06 85 ALA A N 1
ATOM 649 C CA . ALA A 1 85 ? -0.964 15.763 11.489 1.00 98.06 85 ALA A CA 1
ATOM 650 C C . ALA A 1 85 ? -0.993 14.358 10.869 1.00 98.06 85 ALA A C 1
ATOM 652 O O . ALA A 1 85 ? -0.268 14.099 9.916 1.00 98.06 85 ALA A O 1
ATOM 653 N N . GLY A 1 86 ? -1.881 13.473 11.333 1.00 98.12 86 GLY A N 1
ATOM 654 C CA . GLY A 1 86 ? -2.021 12.130 10.769 1.00 98.12 86 GLY A CA 1
ATOM 655 C C . GLY A 1 86 ? -2.530 12.121 9.325 1.00 98.12 86 GLY A C 1
ATOM 656 O O . GLY A 1 86 ? -2.068 11.312 8.526 1.00 98.12 86 GLY A O 1
ATOM 657 N N . THR A 1 87 ? -3.454 13.023 8.966 1.00 98.25 87 THR A N 1
ATOM 658 C CA . THR A 1 87 ? -3.921 13.163 7.574 1.00 98.25 87 THR A CA 1
ATOM 659 C C . THR A 1 87 ? -2.796 13.674 6.678 1.00 98.25 87 THR A C 1
ATOM 661 O O . THR A 1 87 ? -2.547 13.099 5.622 1.00 98.25 87 THR A O 1
ATOM 664 N N . PHE A 1 88 ? -2.103 14.730 7.111 1.00 98.38 88 PHE A N 1
ATOM 665 C CA . PHE A 1 88 ? -0.960 15.289 6.396 1.00 98.38 88 PHE A CA 1
ATOM 666 C C . PHE A 1 88 ? 0.126 14.234 6.190 1.00 98.38 88 PHE A C 1
ATOM 668 O O . PHE A 1 88 ? 0.565 14.035 5.065 1.00 98.38 88 PHE A O 1
ATOM 675 N N . TRP A 1 89 ? 0.500 13.512 7.250 1.00 98.31 89 TRP A N 1
ATOM 676 C CA . TRP A 1 89 ? 1.526 12.476 7.188 1.00 98.31 89 TRP A CA 1
ATOM 677 C C . TRP A 1 89 ? 1.168 11.376 6.192 1.00 98.31 89 TRP A C 1
ATOM 679 O O . TRP A 1 89 ? 2.015 10.982 5.393 1.00 98.31 89 TRP A O 1
ATOM 689 N N . LEU A 1 90 ? -0.087 10.911 6.197 1.00 98.56 90 LEU A N 1
ATOM 690 C CA . LEU A 1 90 ? -0.559 9.932 5.223 1.00 98.56 90 LEU A CA 1
ATOM 691 C C . LEU A 1 90 ? -0.410 10.461 3.797 1.00 98.56 90 LEU A C 1
ATOM 693 O O . LEU A 1 90 ? 0.279 9.839 2.998 1.00 98.56 90 LEU A O 1
ATOM 697 N N . VAL A 1 91 ? -1.008 11.614 3.491 1.00 98.50 91 VAL A N 1
ATOM 698 C CA . VAL A 1 91 ? -0.993 12.179 2.133 1.00 98.50 91 VAL A CA 1
ATOM 699 C C . VAL A 1 91 ? 0.436 12.452 1.668 1.00 98.50 91 VAL A C 1
ATOM 701 O O . VAL A 1 91 ? 0.812 12.010 0.589 1.00 98.50 91 VAL A O 1
ATOM 704 N N . ALA A 1 92 ? 1.252 13.106 2.496 1.00 98.50 92 ALA A N 1
ATOM 705 C CA . ALA A 1 92 ? 2.645 13.397 2.179 1.00 98.50 92 ALA A CA 1
ATOM 706 C C . ALA A 1 92 ? 3.448 12.114 1.927 1.00 98.50 92 ALA A C 1
ATOM 708 O O . ALA A 1 92 ? 4.202 12.053 0.961 1.00 98.50 92 ALA A O 1
ATOM 709 N N . THR A 1 93 ? 3.244 11.069 2.739 1.00 98.44 93 THR A N 1
ATOM 710 C CA . THR A 1 93 ? 3.929 9.783 2.552 1.00 98.44 93 THR A CA 1
ATOM 711 C C . THR A 1 93 ? 3.513 9.124 1.244 1.00 98.44 93 THR A C 1
ATOM 713 O O . THR A 1 93 ? 4.385 8.727 0.479 1.00 98.44 93 THR A O 1
ATOM 716 N N . LEU A 1 94 ? 2.212 9.020 0.945 1.00 98.25 94 LEU A N 1
ATOM 717 C CA . LEU A 1 94 ? 1.749 8.395 -0.301 1.00 98.25 94 LEU A CA 1
ATOM 718 C C . LEU A 1 94 ? 2.261 9.159 -1.527 1.00 98.25 94 LEU A C 1
ATOM 720 O O . LEU A 1 94 ? 2.783 8.544 -2.456 1.00 98.25 94 LEU A O 1
ATOM 724 N N . THR A 1 95 ? 2.181 10.491 -1.495 1.00 98.06 95 THR A N 1
ATOM 725 C CA . THR A 1 95 ? 2.687 11.352 -2.568 1.00 98.06 95 THR A CA 1
ATOM 726 C C . THR A 1 95 ? 4.193 11.207 -2.745 1.00 98.06 95 THR A C 1
ATOM 728 O O . THR A 1 95 ? 4.641 11.069 -3.874 1.00 98.06 95 THR A O 1
ATOM 731 N N . ALA A 1 96 ? 4.980 11.186 -1.666 1.00 97.62 96 ALA A N 1
ATOM 732 C CA . ALA A 1 96 ? 6.428 10.987 -1.749 1.00 97.62 96 ALA A CA 1
ATOM 733 C C . ALA A 1 96 ? 6.780 9.596 -2.295 1.00 97.62 96 ALA A C 1
ATOM 735 O O . ALA A 1 96 ? 7.654 9.455 -3.142 1.00 97.62 96 ALA A O 1
ATOM 736 N N . THR A 1 97 ? 6.058 8.570 -1.847 1.00 96.31 97 THR A N 1
ATOM 737 C CA . THR A 1 97 ? 6.289 7.177 -2.246 1.00 96.31 97 THR A CA 1
ATOM 738 C C . THR A 1 97 ? 6.070 6.986 -3.754 1.00 96.31 97 THR A C 1
ATOM 740 O O . THR A 1 97 ? 6.869 6.318 -4.411 1.00 96.31 97 THR A O 1
ATOM 743 N N . LEU A 1 98 ? 5.016 7.600 -4.303 1.00 96.31 98 LEU A N 1
ATOM 744 C CA . LEU A 1 98 ? 4.736 7.605 -5.741 1.00 96.31 98 LEU A CA 1
ATOM 745 C C . LEU A 1 98 ? 5.664 8.555 -6.504 1.00 96.31 98 LEU A C 1
ATOM 747 O O . LEU A 1 98 ? 6.233 8.171 -7.516 1.00 96.31 98 LEU A O 1
ATOM 751 N N . GLY A 1 99 ? 5.823 9.787 -6.022 1.00 95.44 99 GLY A N 1
ATOM 752 C CA . GLY A 1 99 ? 6.541 10.856 -6.716 1.00 95.44 99 GLY A CA 1
ATOM 753 C C . GLY A 1 99 ? 8.040 10.604 -6.848 1.00 95.44 99 GLY A C 1
ATOM 754 O O . GLY A 1 99 ? 8.626 10.965 -7.860 1.00 95.44 99 GLY A O 1
ATOM 755 N N . PHE A 1 100 ? 8.654 9.929 -5.873 1.00 95.56 100 PHE A N 1
ATOM 756 C CA . PHE A 1 100 ? 10.051 9.498 -5.972 1.00 95.56 100 PHE A CA 1
ATOM 757 C C . PHE A 1 100 ? 10.232 8.191 -6.752 1.00 95.56 100 PHE A C 1
ATOM 759 O O . PHE A 1 100 ? 11.359 7.767 -6.964 1.00 95.56 100 PHE A O 1
ATOM 766 N N . GLY A 1 101 ? 9.150 7.536 -7.184 1.00 94.69 101 GLY A N 1
ATOM 767 C CA . GLY A 1 101 ? 9.235 6.301 -7.962 1.00 94.69 101 GLY A CA 1
ATOM 768 C C . GLY A 1 101 ? 9.715 5.096 -7.162 1.00 94.69 101 GLY A C 1
ATOM 769 O O . GLY A 1 101 ? 10.201 4.131 -7.744 1.00 94.69 101 GLY A O 1
ATOM 770 N N . TYR A 1 102 ? 9.568 5.118 -5.836 1.00 95.00 102 TYR A N 1
ATOM 771 C CA . TYR A 1 102 ? 9.904 3.966 -4.998 1.00 95.00 102 TYR A CA 1
ATOM 772 C C . TYR A 1 102 ? 8.835 2.879 -5.031 1.00 95.00 102 TYR A C 1
ATOM 774 O O . TYR A 1 102 ? 9.134 1.730 -4.722 1.00 95.00 102 TYR A O 1
ATOM 782 N N . HIS A 1 103 ? 7.597 3.216 -5.390 1.00 97.31 103 HIS A N 1
ATOM 783 C CA . HIS A 1 103 ? 6.512 2.247 -5.492 1.00 97.31 103 HIS A CA 1
ATOM 784 C C . HIS A 1 103 ? 5.551 2.573 -6.635 1.00 97.31 103 HIS A C 1
ATOM 786 O O . HIS A 1 103 ? 5.343 3.730 -6.999 1.00 97.31 103 HIS A O 1
ATOM 792 N N . TYR A 1 104 ? 4.892 1.534 -7.132 1.00 95.94 104 TYR A N 1
ATOM 793 C CA . TYR A 1 104 ? 3.725 1.625 -7.997 1.00 95.94 104 TYR A CA 1
ATOM 794 C C . TYR A 1 104 ? 2.458 1.876 -7.167 1.00 95.94 104 TYR A C 1
ATOM 796 O O . TYR A 1 104 ? 2.361 1.486 -6.001 1.00 95.94 104 TYR A O 1
ATOM 804 N N . GLY A 1 105 ? 1.413 2.435 -7.786 1.00 96.25 105 GLY A N 1
ATOM 805 C CA . GLY A 1 105 ? 0.098 2.572 -7.138 1.00 96.25 105 GLY A CA 1
ATOM 806 C C . GLY A 1 105 ? -0.482 1.236 -6.648 1.00 96.25 105 GLY A C 1
ATOM 807 O O . GLY A 1 105 ? -1.122 1.184 -5.598 1.00 96.25 105 GLY A O 1
ATOM 808 N N . ALA A 1 106 ? -0.191 0.141 -7.354 1.00 97.31 106 ALA A N 1
ATOM 809 C CA . ALA A 1 106 ? -0.557 -1.219 -6.960 1.00 97.31 106 ALA A CA 1
ATOM 810 C C . ALA A 1 106 ? 0.006 -1.619 -5.580 1.00 97.31 106 ALA A C 1
ATOM 812 O O . ALA A 1 106 ? -0.683 -2.279 -4.793 1.00 97.31 106 ALA A O 1
ATOM 813 N N . ASP A 1 107 ? 1.220 -1.167 -5.257 1.00 98.12 107 ASP A N 1
ATOM 814 C CA . ASP A 1 107 ? 1.903 -1.452 -3.994 1.00 98.12 107 ASP A CA 1
ATOM 815 C C . ASP A 1 107 ? 1.254 -0.711 -2.821 1.00 98.12 107 ASP A C 1
ATOM 817 O O . ASP A 1 107 ? 1.212 -1.230 -1.702 1.00 98.12 107 ASP A O 1
ATOM 821 N N . LEU A 1 108 ? 0.744 0.504 -3.070 1.00 98.56 108 LEU A N 1
ATOM 822 C CA . LEU A 1 108 ? -0.003 1.304 -2.096 1.00 98.56 108 LEU A CA 1
ATOM 823 C C . LEU A 1 108 ? -1.341 0.630 -1.772 1.00 98.56 108 LEU A C 1
ATOM 825 O O . LEU A 1 108 ? -1.674 0.461 -0.600 1.00 98.56 108 LEU A O 1
ATOM 829 N N . VAL A 1 109 ? -2.079 0.190 -2.799 1.00 98.75 109 VAL A N 1
ATOM 830 C CA . VAL A 1 109 ? -3.339 -0.563 -2.647 1.00 98.75 109 VAL A CA 1
ATOM 831 C C . VAL A 1 109 ? -3.112 -1.800 -1.774 1.00 98.75 109 VAL A C 1
ATOM 833 O O . VAL A 1 109 ? -3.808 -2.000 -0.774 1.00 98.75 109 VAL A O 1
ATOM 836 N N . ALA A 1 110 ? -2.091 -2.595 -2.099 1.00 98.69 110 ALA A N 1
ATOM 837 C CA . ALA A 1 110 ? -1.709 -3.759 -1.308 1.00 98.69 110 ALA A CA 1
ATOM 838 C C . ALA A 1 110 ? -1.259 -3.373 0.113 1.00 98.69 110 ALA A C 1
ATOM 840 O O . ALA A 1 110 ? -1.626 -4.048 1.073 1.00 98.69 110 ALA A O 1
ATOM 841 N N . GLY A 1 111 ? -0.524 -2.267 0.267 1.00 98.56 111 GLY A N 1
ATOM 842 C CA . GLY A 1 111 ? -0.081 -1.722 1.553 1.00 98.56 111 GLY A CA 1
ATOM 843 C C . GLY A 1 111 ? -1.230 -1.357 2.493 1.00 98.56 111 GLY A C 1
ATOM 844 O O . GLY A 1 111 ? -1.171 -1.683 3.679 1.00 98.56 111 GLY A O 1
ATOM 845 N N . VAL A 1 112 ? -2.302 -0.747 1.978 1.00 98.81 112 VAL A N 1
ATOM 846 C CA . VAL A 1 112 ? -3.509 -0.439 2.765 1.00 98.81 112 VAL A CA 1
ATOM 847 C C . VAL A 1 112 ? -4.212 -1.723 3.201 1.00 98.81 112 VAL A C 1
ATOM 849 O O . VAL A 1 112 ? -4.503 -1.889 4.387 1.00 98.81 112 VAL A O 1
ATOM 852 N N . VAL A 1 113 ? -4.459 -2.652 2.269 1.00 98.88 113 VAL A N 1
ATOM 853 C CA . VAL A 1 113 ? -5.114 -3.938 2.573 1.00 98.88 113 VAL A CA 1
ATOM 854 C C . VAL A 1 113 ? -4.320 -4.716 3.623 1.00 98.88 113 VAL A C 1
ATOM 856 O O . VAL A 1 113 ? -4.890 -5.198 4.606 1.00 98.88 113 VAL A O 1
ATOM 859 N N . PHE A 1 114 ? -3.000 -4.787 3.452 1.00 98.75 114 PHE A N 1
ATOM 860 C CA . PHE A 1 114 ? -2.083 -5.413 4.396 1.00 98.75 114 PHE A CA 1
ATOM 861 C C . PHE A 1 114 ? -2.177 -4.773 5.785 1.00 98.75 114 PHE A C 1
ATOM 863 O O . PHE A 1 114 ? -2.407 -5.473 6.772 1.00 98.75 114 PHE A O 1
ATOM 870 N N . ALA A 1 115 ? -2.069 -3.445 5.868 1.00 98.62 115 ALA A N 1
ATOM 871 C CA . ALA A 1 115 ? -2.094 -2.728 7.138 1.00 98.62 115 ALA A CA 1
ATOM 872 C C . ALA A 1 115 ? -3.395 -2.946 7.908 1.00 98.62 115 ALA A C 1
ATOM 874 O O . ALA A 1 115 ? -3.352 -3.280 9.089 1.00 98.62 115 ALA A O 1
ATOM 875 N N . LEU A 1 116 ? -4.547 -2.812 7.245 1.00 98.69 116 LEU A N 1
ATOM 876 C CA . LEU A 1 116 ? -5.849 -2.999 7.887 1.00 98.69 116 LEU A CA 1
ATOM 877 C C . LEU A 1 116 ? -6.054 -4.437 8.368 1.00 98.69 116 LEU A C 1
ATOM 879 O O . LEU A 1 116 ? -6.608 -4.650 9.448 1.00 98.69 116 LEU A O 1
ATOM 883 N N . THR A 1 117 ? -5.583 -5.418 7.596 1.00 98.62 117 THR A N 1
ATOM 884 C CA . THR A 1 117 ? -5.669 -6.839 7.960 1.00 98.62 117 THR A CA 1
ATOM 885 C C . THR A 1 117 ? -4.812 -7.141 9.190 1.00 98.62 117 THR A C 1
ATOM 887 O O . THR A 1 117 ? -5.298 -7.762 10.140 1.00 98.62 117 THR A O 1
ATOM 890 N N . ILE A 1 118 ? -3.566 -6.652 9.226 1.00 98.25 118 ILE A N 1
ATOM 891 C CA . ILE A 1 118 ? -2.678 -6.804 10.389 1.00 98.25 118 ILE A CA 1
ATOM 892 C C . ILE A 1 118 ? -3.254 -6.077 11.604 1.00 98.25 118 ILE A C 1
ATOM 894 O O . ILE A 1 118 ? -3.342 -6.663 12.678 1.00 98.25 118 ILE A O 1
ATOM 898 N N . GLU A 1 119 ? -3.704 -4.837 11.439 1.00 97.19 119 GLU A N 1
ATOM 899 C CA . GLU A 1 119 ? -4.281 -4.031 12.512 1.00 97.19 119 GLU A CA 1
ATOM 900 C C . GLU A 1 119 ? -5.484 -4.726 13.161 1.00 97.19 119 GLU A C 1
ATOM 902 O O . GLU A 1 119 ? -5.548 -4.868 14.384 1.00 97.19 119 GLU A O 1
ATOM 907 N N . ALA A 1 120 ? -6.428 -5.220 12.356 1.00 96.81 120 ALA A N 1
ATOM 908 C CA . ALA A 1 120 ? -7.582 -5.941 12.878 1.00 96.81 120 ALA A CA 1
ATOM 909 C C . 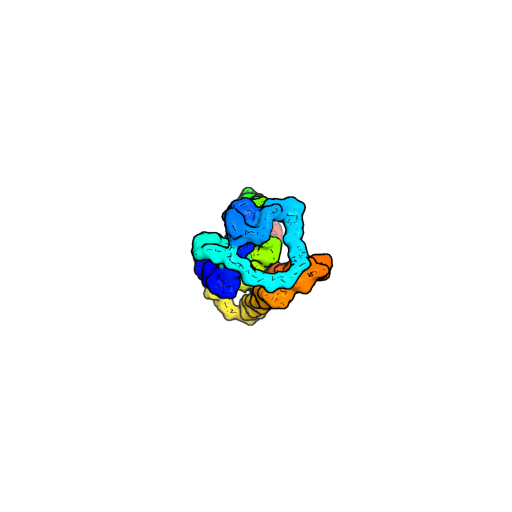ALA A 1 120 ? -7.194 -7.271 13.535 1.00 96.81 120 ALA A C 1
ATOM 911 O O . ALA A 1 120 ? -7.779 -7.628 14.559 1.00 96.81 120 ALA A O 1
ATOM 912 N N . THR A 1 121 ? -6.198 -7.980 12.995 1.00 97.38 121 THR A N 1
ATOM 913 C CA . THR A 1 121 ? -5.660 -9.205 13.608 1.00 97.38 121 THR A CA 1
ATOM 914 C C . THR A 1 121 ? -5.101 -8.904 14.996 1.00 97.38 121 THR A C 1
ATOM 916 O O . THR A 1 121 ? -5.517 -9.524 15.972 1.00 97.38 121 THR A O 1
ATOM 919 N N . MET A 1 122 ? -4.229 -7.897 15.115 1.00 96.44 122 MET A N 1
ATOM 920 C CA . MET A 1 122 ? -3.614 -7.510 16.388 1.00 96.44 122 MET A CA 1
ATOM 921 C C . MET A 1 122 ? -4.658 -7.068 17.418 1.00 96.44 122 MET A C 1
ATOM 923 O O . MET A 1 122 ? -4.611 -7.497 18.569 1.00 96.44 122 MET A O 1
ATOM 927 N N . ARG A 1 123 ? -5.647 -6.264 17.006 1.00 94.69 123 ARG A N 1
ATOM 928 C CA . ARG A 1 123 ? -6.755 -5.860 17.886 1.00 94.69 123 ARG A CA 1
ATOM 929 C C . ARG A 1 123 ? -7.596 -7.045 18.348 1.00 94.69 123 ARG A C 1
ATOM 931 O O . ARG A 1 123 ? -7.989 -7.086 19.508 1.00 94.69 123 ARG A O 1
ATOM 938 N N . SER A 1 124 ? -7.850 -8.008 17.464 1.00 95.81 124 SER A N 1
ATOM 939 C CA . SER A 1 124 ? -8.604 -9.224 17.796 1.00 95.81 124 SER A CA 1
ATOM 940 C C . SER A 1 124 ? -7.864 -10.091 18.808 1.00 95.81 124 SER A C 1
ATOM 942 O O . SER A 1 124 ? -8.482 -10.608 19.731 1.00 95.81 124 SER A O 1
ATOM 944 N N . LEU A 1 125 ? -6.538 -10.209 18.682 1.00 95.75 125 LEU A N 1
ATOM 945 C CA . LEU A 1 125 ? -5.713 -10.909 19.668 1.00 95.75 125 LEU A CA 1
ATOM 946 C C . LEU A 1 125 ? -5.758 -10.222 21.040 1.00 95.75 125 LEU A C 1
ATOM 948 O O . LEU A 1 125 ? -5.823 -10.906 22.054 1.00 95.75 125 LEU A O 1
ATOM 952 N N . ALA A 1 126 ? -5.768 -8.886 21.078 1.00 93.75 126 ALA A N 1
ATOM 953 C CA . ALA A 1 126 ? -5.786 -8.129 22.330 1.00 93.75 126 ALA A CA 1
ATOM 954 C C . ALA A 1 126 ? -7.148 -8.150 23.050 1.00 93.75 126 ALA A C 1
ATOM 956 O O . ALA A 1 126 ? -7.191 -8.244 24.273 1.00 93.75 126 ALA A O 1
ATOM 957 N N . ARG A 1 127 ? -8.261 -8.049 22.313 1.00 93.44 127 ARG A N 1
ATOM 958 C CA . ARG A 1 127 ? -9.618 -7.970 22.894 1.00 93.44 127 ARG A CA 1
ATOM 959 C C . ARG A 1 127 ? -10.297 -9.331 23.098 1.00 93.44 127 ARG A C 1
ATOM 961 O O . ARG A 1 127 ? -11.335 -9.396 23.747 1.00 93.44 127 ARG A O 1
ATOM 968 N N . GLY A 1 128 ? -9.767 -10.384 22.477 1.00 93.50 128 GLY A N 1
ATOM 969 C CA . GLY A 1 128 ? -10.432 -11.677 22.322 1.00 93.50 128 GLY A CA 1
ATOM 970 C C . GLY A 1 128 ? -10.945 -11.899 20.895 1.00 93.50 128 GLY A C 1
ATOM 971 O O . GLY A 1 128 ? -11.569 -11.030 20.280 1.00 93.50 128 GLY A O 1
ATOM 972 N N . TRP A 1 129 ? -10.662 -13.084 20.358 1.00 96.81 129 TRP A N 1
ATOM 973 C CA . TRP A 1 129 ? -11.001 -13.447 18.986 1.00 96.81 129 TRP A CA 1
ATOM 974 C C . TRP A 1 129 ? -12.469 -13.863 18.866 1.00 96.81 129 TRP A C 1
ATOM 976 O O . TRP A 1 129 ? -12.942 -14.714 19.615 1.00 96.81 129 TRP A O 1
ATOM 986 N N . ASP A 1 130 ? -13.183 -13.318 17.881 1.00 95.25 130 ASP A N 1
ATOM 987 C CA . ASP A 1 130 ? -14.580 -13.666 17.614 1.00 95.25 130 ASP A CA 1
ATOM 988 C C . ASP A 1 130 ? -14.853 -13.943 16.123 1.00 95.25 130 ASP A C 1
ATOM 990 O O . ASP A 1 130 ? -13.969 -13.962 15.255 1.00 95.25 130 ASP A O 1
ATOM 994 N N . ARG A 1 131 ? -16.128 -14.177 15.799 1.00 96.12 131 ARG A N 1
ATOM 995 C CA . ARG A 1 131 ? -16.553 -14.464 14.425 1.00 96.12 131 ARG A CA 1
ATOM 996 C C . ARG A 1 131 ? -16.382 -13.266 13.485 1.00 96.12 131 ARG A C 1
ATOM 998 O O . ARG A 1 131 ? -16.139 -13.471 12.297 1.00 96.12 131 ARG A O 1
ATOM 1005 N N . SER A 1 132 ? -16.514 -12.037 13.986 1.00 96.38 132 SER A N 1
ATOM 1006 C CA . SER A 1 132 ? -16.327 -10.822 13.182 1.00 96.38 132 SER A CA 1
ATOM 1007 C C . SER A 1 132 ? -14.854 -10.618 12.817 1.00 96.38 132 SER A C 1
ATOM 1009 O O . SER A 1 132 ? -14.558 -10.353 11.653 1.00 96.38 132 SER A O 1
ATOM 1011 N N . ALA A 1 133 ? -13.939 -10.883 13.758 1.00 96.62 133 ALA A N 1
ATOM 1012 C CA . ALA A 1 133 ? -12.500 -10.931 13.519 1.00 96.62 133 ALA A CA 1
ATOM 1013 C C . ALA A 1 133 ? -12.162 -11.951 12.435 1.00 96.62 133 ALA A C 1
ATOM 1015 O O . ALA A 1 133 ? -11.534 -11.605 11.440 1.00 96.62 133 ALA A O 1
ATOM 1016 N N . THR A 1 134 ? -12.658 -13.183 12.585 1.00 97.69 134 THR A N 1
ATOM 1017 C CA . THR A 1 134 ? -12.421 -14.260 11.611 1.00 97.69 134 THR A CA 1
ATOM 1018 C C . THR A 1 134 ? -12.853 -13.847 10.206 1.00 97.69 134 THR A C 1
ATOM 1020 O O . THR A 1 134 ? -12.085 -13.985 9.260 1.00 97.69 134 THR A O 1
ATOM 1023 N N . ARG A 1 135 ? -14.071 -13.307 10.062 1.00 97.81 135 ARG A N 1
ATOM 1024 C CA . ARG A 1 135 ? -14.606 -12.867 8.765 1.00 97.81 135 ARG A CA 1
ATOM 1025 C C . ARG A 1 135 ? -13.764 -11.755 8.151 1.00 97.81 135 ARG A C 1
ATOM 1027 O O . ARG A 1 135 ? -13.456 -11.825 6.966 1.00 97.81 135 ARG A O 1
ATOM 1034 N N . PHE A 1 136 ? -13.403 -10.744 8.941 1.00 98.44 136 PHE A N 1
ATOM 1035 C CA . PHE A 1 136 ? -12.635 -9.615 8.435 1.00 98.44 136 PHE A CA 1
ATOM 1036 C C . PHE A 1 136 ? -11.212 -10.020 8.044 1.00 98.44 136 PHE A C 1
ATOM 1038 O O . PHE A 1 136 ? -10.774 -9.697 6.943 1.00 98.44 136 PHE A O 1
ATOM 1045 N N . VAL A 1 137 ? -10.510 -10.759 8.908 1.00 98.44 137 VAL A N 1
ATOM 1046 C CA . VAL A 1 137 ? -9.141 -11.213 8.635 1.00 98.44 137 VAL A CA 1
ATOM 1047 C C . VAL A 1 137 ? -9.124 -12.134 7.420 1.00 98.44 137 VAL A C 1
ATOM 1049 O O . VAL A 1 137 ? -8.322 -11.913 6.521 1.00 98.44 137 VAL A O 1
ATOM 1052 N N . ALA A 1 138 ? -10.060 -13.086 7.319 1.00 98.69 138 ALA A N 1
ATOM 1053 C CA . ALA A 1 138 ? -10.173 -13.944 6.142 1.00 98.69 138 ALA A CA 1
ATOM 1054 C C . ALA A 1 138 ? -10.418 -13.134 4.858 1.00 98.69 138 ALA A C 1
ATOM 1056 O O . ALA A 1 138 ? -9.737 -13.359 3.861 1.00 98.69 138 ALA A O 1
ATOM 1057 N N . HIS A 1 139 ? -11.339 -12.164 4.884 1.00 98.81 139 HIS A N 1
ATOM 1058 C CA . HIS A 1 139 ? -11.601 -11.286 3.737 1.00 98.81 139 HIS A CA 1
ATOM 1059 C C . HIS A 1 139 ? -10.355 -10.491 3.331 1.00 98.81 139 HIS A C 1
ATOM 1061 O O . HIS A 1 139 ? -9.960 -10.518 2.169 1.00 98.81 139 HIS A O 1
ATOM 1067 N N . GLY A 1 140 ? -9.701 -9.831 4.290 1.00 98.75 140 GLY A N 1
ATOM 1068 C CA . GLY A 1 140 ? -8.480 -9.062 4.053 1.00 98.75 140 GLY A CA 1
ATOM 1069 C C . GLY A 1 140 ? -7.343 -9.915 3.488 1.00 98.75 140 GLY A C 1
ATOM 1070 O O . GLY A 1 140 ? -6.724 -9.530 2.498 1.00 98.75 140 GLY A O 1
ATOM 1071 N N . THR A 1 141 ? -7.120 -11.110 4.045 1.00 98.75 141 THR A N 1
ATOM 1072 C CA . THR A 1 141 ? -6.122 -12.070 3.554 1.00 98.75 141 THR A CA 1
ATOM 1073 C C . THR A 1 141 ? -6.438 -12.559 2.143 1.00 98.75 141 THR A C 1
ATOM 1075 O O . THR A 1 141 ? -5.534 -12.604 1.313 1.00 98.75 141 THR A O 1
ATOM 1078 N N . VAL A 1 142 ? -7.698 -12.893 1.841 1.00 98.88 142 VAL A N 1
ATOM 1079 C CA . VAL A 1 142 ? -8.106 -13.338 0.498 1.00 98.88 142 VAL A CA 1
ATOM 1080 C C . VAL A 1 142 ? -7.929 -12.220 -0.523 1.00 98.88 142 VAL A C 1
ATOM 1082 O O . VAL A 1 142 ? -7.354 -12.465 -1.579 1.00 98.88 142 VAL A O 1
ATOM 1085 N N . VAL A 1 143 ? -8.356 -10.992 -0.208 1.00 98.88 143 VAL A N 1
ATOM 1086 C CA . VAL A 1 143 ? -8.142 -9.837 -1.091 1.00 98.88 143 VAL A CA 1
ATOM 1087 C C . VAL A 1 143 ? -6.649 -9.610 -1.308 1.00 98.88 143 VAL A C 1
ATOM 1089 O O . VAL A 1 143 ? -6.221 -9.482 -2.448 1.00 98.88 143 VAL A O 1
ATOM 1092 N N . PHE A 1 144 ? -5.839 -9.616 -0.247 1.00 98.75 144 PHE A N 1
ATOM 1093 C CA . PHE A 1 144 ? -4.393 -9.432 -0.358 1.00 98.75 144 PHE A CA 1
ATOM 1094 C C . PHE A 1 144 ? -3.731 -10.506 -1.232 1.00 98.75 144 PHE A C 1
ATOM 1096 O O . PHE A 1 144 ? -2.978 -10.180 -2.147 1.00 98.75 144 PHE A O 1
ATOM 1103 N N . ALA A 1 145 ? -4.051 -11.780 -1.000 1.00 98.62 145 ALA A N 1
ATOM 1104 C CA . ALA A 1 145 ? -3.537 -12.887 -1.799 1.00 98.62 145 ALA A CA 1
ATOM 1105 C C . ALA A 1 145 ? -3.986 -12.786 -3.264 1.00 98.62 145 ALA A C 1
ATOM 1107 O O . ALA A 1 145 ? -3.173 -12.984 -4.163 1.00 98.62 145 ALA A O 1
ATOM 1108 N N . ALA A 1 146 ? -5.249 -12.427 -3.515 1.00 98.56 146 ALA A N 1
ATOM 1109 C CA . ALA A 1 146 ? -5.769 -12.225 -4.863 1.00 98.56 146 ALA A CA 1
ATOM 1110 C C . ALA A 1 146 ? -5.054 -11.076 -5.587 1.00 98.56 146 ALA A C 1
ATOM 1112 O O . ALA A 1 146 ? -4.722 -11.230 -6.759 1.00 98.56 146 ALA A O 1
ATOM 1113 N N . LEU A 1 147 ? -4.758 -9.967 -4.895 1.00 98.50 147 LEU A N 1
ATOM 1114 C CA . LEU A 1 147 ? -3.947 -8.876 -5.444 1.00 98.50 147 LEU A CA 1
ATOM 1115 C C . LEU A 1 147 ? -2.559 -9.381 -5.847 1.00 98.50 147 LEU A C 1
ATOM 1117 O O . LEU A 1 147 ? -2.163 -9.186 -6.989 1.00 98.50 147 LEU A O 1
ATOM 1121 N N . LEU A 1 148 ? -1.846 -10.086 -4.959 1.00 97.94 148 LEU A N 1
ATOM 1122 C CA . LEU A 1 148 ? -0.513 -10.618 -5.272 1.00 97.94 148 LEU A CA 1
ATOM 1123 C C . LEU A 1 148 ? -0.542 -11.602 -6.449 1.00 97.94 148 LEU A C 1
ATOM 1125 O O . LEU A 1 148 ? 0.270 -11.499 -7.365 1.00 97.94 148 LEU A O 1
ATOM 1129 N N . VAL A 1 149 ? -1.495 -12.534 -6.463 1.00 97.75 149 VAL A N 1
ATOM 1130 C CA . VAL A 1 149 ? -1.661 -13.498 -7.561 1.00 97.75 149 VAL A CA 1
ATOM 1131 C C . VAL A 1 149 ? -1.975 -12.773 -8.873 1.00 97.75 149 VAL A C 1
ATOM 1133 O O . VAL A 1 149 ? -1.347 -13.064 -9.889 1.00 97.75 149 VAL A O 1
ATOM 1136 N N . ALA A 1 150 ? -2.879 -11.792 -8.862 1.00 97.12 150 ALA A N 1
ATOM 1137 C CA . ALA A 1 150 ? -3.203 -11.000 -10.045 1.00 97.12 150 ALA A CA 1
ATOM 1138 C C . ALA A 1 150 ? -1.990 -10.197 -10.538 1.00 97.12 150 ALA A C 1
ATOM 1140 O O . ALA A 1 150 ? -1.688 -10.212 -11.725 1.00 97.12 150 ALA A O 1
ATOM 1141 N N . TYR A 1 151 ? -1.234 -9.563 -9.642 1.00 95.25 151 TYR A N 1
ATOM 1142 C CA . TYR A 1 151 ? -0.016 -8.840 -10.008 1.00 95.25 151 TYR A CA 1
ATOM 1143 C C . TYR A 1 151 ? 1.079 -9.760 -10.553 1.00 95.25 151 TYR A C 1
ATOM 1145 O O . TYR A 1 151 ? 1.879 -9.330 -11.375 1.00 95.25 151 TYR A O 1
ATOM 1153 N N . ARG A 1 152 ? 1.131 -11.026 -10.123 1.00 93.56 152 ARG A N 1
ATOM 1154 C CA . ARG A 1 152 ? 2.110 -11.998 -10.626 1.00 93.56 152 ARG A CA 1
ATOM 1155 C C . ARG A 1 152 ? 1.752 -12.544 -11.999 1.00 93.56 152 ARG A C 1
ATOM 1157 O O . ARG A 1 152 ? 2.644 -12.698 -12.826 1.00 93.56 152 ARG A O 1
ATOM 1164 N N . TYR A 1 153 ? 0.486 -12.898 -12.202 1.00 93.94 153 TYR A N 1
ATOM 1165 C CA . TYR A 1 153 ? 0.066 -13.713 -13.344 1.00 93.94 153 TYR A CA 1
ATOM 1166 C C . TYR A 1 153 ? -0.793 -12.970 -14.364 1.00 93.94 153 TYR A C 1
ATOM 1168 O O . TYR A 1 153 ? -0.920 -13.451 -15.480 1.00 93.94 153 TYR A O 1
ATOM 1176 N N . LEU A 1 154 ? -1.368 -11.823 -13.997 1.00 94.62 154 LEU A N 1
ATOM 1177 C CA . LEU A 1 154 ? -2.269 -11.032 -14.842 1.00 94.62 154 LEU A CA 1
ATOM 1178 C C . LEU A 1 154 ? -1.741 -9.607 -15.071 1.00 94.62 154 LEU A C 1
ATOM 1180 O O . LEU A 1 154 ? -2.509 -8.711 -15.410 1.00 94.62 154 LEU A O 1
ATOM 1184 N N . ALA A 1 155 ? -0.447 -9.352 -14.842 1.00 92.06 155 ALA A N 1
ATOM 1185 C CA . ALA A 1 155 ? 0.131 -8.007 -14.926 1.00 92.06 155 ALA A CA 1
ATOM 1186 C C . ALA A 1 155 ? -0.119 -7.338 -16.288 1.00 92.06 155 ALA A C 1
ATOM 1188 O O . ALA A 1 155 ? -0.477 -6.161 -16.345 1.00 92.06 155 ALA A O 1
ATOM 1189 N N . THR A 1 156 ? 0.024 -8.095 -17.377 1.00 92.88 156 THR A N 1
ATOM 1190 C CA . THR A 1 156 ? -0.212 -7.632 -18.749 1.00 92.88 156 THR A CA 1
ATOM 1191 C C . THR A 1 156 ? -1.671 -7.281 -19.009 1.00 92.88 156 THR A C 1
ATOM 1193 O O . THR A 1 156 ? -1.963 -6.260 -19.623 1.00 9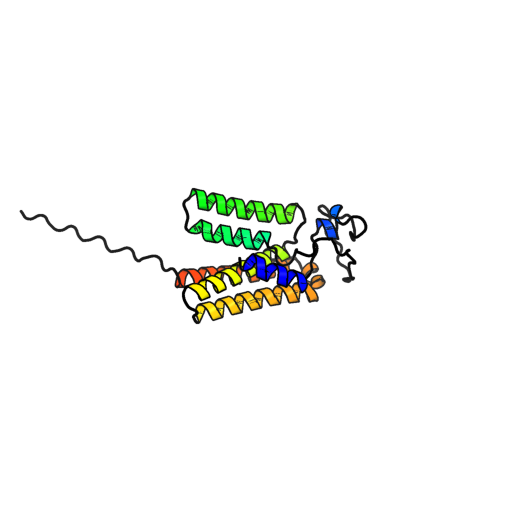2.88 156 THR A O 1
ATOM 1196 N N . GLU A 1 157 ? -2.599 -8.086 -18.507 1.00 93.88 157 GLU A N 1
ATOM 1197 C CA . GLU A 1 157 ? -4.039 -7.899 -18.639 1.00 93.88 157 GLU A CA 1
ATOM 1198 C C . GLU A 1 157 ? -4.503 -6.693 -17.819 1.00 93.88 157 GLU A C 1
ATOM 1200 O O . GLU A 1 157 ? -5.243 -5.847 -18.327 1.00 93.88 157 GLU A O 1
ATOM 1205 N N . LEU A 1 158 ? -4.012 -6.582 -16.578 1.00 94.12 158 LEU A N 1
ATOM 1206 C CA . LEU A 1 158 ? -4.241 -5.439 -15.695 1.00 94.12 158 LEU A CA 1
ATOM 1207 C C . LEU A 1 158 ? -3.800 -4.136 -16.371 1.00 94.12 158 LEU A C 1
ATOM 1209 O O . LEU A 1 158 ? -4.551 -3.159 -16.381 1.00 94.12 158 LEU A O 1
ATOM 1213 N N . ALA A 1 159 ? -2.605 -4.135 -16.963 1.00 92.56 159 ALA A N 1
ATOM 1214 C CA . ALA A 1 159 ? -2.039 -2.966 -17.623 1.00 92.56 159 ALA A CA 1
ATOM 1215 C C . ALA A 1 159 ? -2.666 -2.685 -19.003 1.00 92.56 159 ALA A C 1
ATOM 1217 O O . ALA A 1 159 ? -2.736 -1.530 -19.415 1.00 92.56 159 ALA A O 1
ATOM 1218 N N . GLY A 1 160 ? -3.172 -3.710 -19.696 1.00 94.31 160 GLY A N 1
ATOM 1219 C CA . GLY A 1 160 ? -3.866 -3.580 -20.980 1.00 94.31 160 GLY A CA 1
ATOM 1220 C C . GLY A 1 160 ? -5.285 -3.014 -20.875 1.00 94.31 160 GLY A C 1
ATOM 1221 O O . GLY A 1 160 ? -5.789 -2.448 -21.843 1.00 94.31 160 GLY A O 1
ATOM 1222 N N . GLN A 1 161 ? -5.935 -3.127 -19.711 1.00 94.81 161 GLN A N 1
ATOM 1223 C CA . GLN A 1 161 ? -7.282 -2.588 -19.469 1.00 94.81 161 GLN A CA 1
ATOM 1224 C C . GLN A 1 161 ? -7.334 -1.736 -18.184 1.00 94.81 161 GLN A C 1
ATOM 1226 O O . GLN A 1 161 ? -8.089 -2.042 -17.253 1.00 94.81 161 GLN A O 1
ATOM 1231 N N . PRO A 1 162 ? -6.573 -0.627 -18.114 1.00 93.31 162 PRO A N 1
ATOM 1232 C CA . PRO A 1 162 ? -6.388 0.133 -16.877 1.00 93.31 162 PRO A CA 1
ATOM 1233 C C . PRO A 1 162 ? -7.686 0.782 -16.377 1.00 93.31 162 PRO A C 1
ATOM 1235 O O . PRO A 1 162 ? -7.899 0.891 -15.172 1.00 93.31 162 PRO A O 1
ATOM 1238 N N . TRP A 1 163 ? -8.595 1.156 -17.282 1.00 95.94 163 TRP A N 1
ATOM 1239 C CA . TRP A 1 163 ? -9.895 1.742 -16.934 1.00 95.94 163 TRP A CA 1
ATOM 1240 C C . TRP A 1 163 ? -10.884 0.745 -16.329 1.00 95.94 163 TRP A C 1
ATOM 1242 O O . TRP A 1 163 ? -11.822 1.161 -15.658 1.00 95.94 163 TRP A O 1
ATOM 1252 N N . LEU A 1 164 ? -10.676 -0.556 -16.536 1.00 97.38 164 LEU A N 1
ATOM 1253 C CA . LEU A 1 164 ? -11.453 -1.603 -15.879 1.00 97.38 164 LEU A CA 1
ATOM 1254 C C . LEU A 1 164 ? -10.779 -2.018 -14.571 1.00 97.38 164 LEU A C 1
ATOM 1256 O O . LEU A 1 164 ? -11.388 -1.991 -13.499 1.00 97.38 164 LEU A O 1
ATOM 1260 N N . PHE A 1 165 ? -9.503 -2.391 -14.659 1.00 96.81 165 PHE A N 1
ATOM 1261 C CA . PHE A 1 165 ? -8.796 -2.993 -13.540 1.00 96.81 165 PHE A CA 1
ATOM 1262 C C . PHE A 1 165 ? -8.351 -1.977 -12.491 1.00 96.81 165 PHE A C 1
ATOM 1264 O O . PHE A 1 165 ? -8.390 -2.296 -11.309 1.00 96.81 165 PHE A O 1
ATOM 1271 N N . GLY A 1 166 ? -8.019 -0.741 -12.869 1.00 96.69 166 GLY A N 1
ATOM 1272 C CA . GLY A 1 166 ? -7.714 0.331 -11.919 1.00 96.69 166 GLY A CA 1
ATOM 1273 C C . GLY A 1 166 ? -8.854 0.549 -10.915 1.00 96.69 166 GLY A C 1
ATOM 1274 O O . GLY A 1 166 ? -8.641 0.377 -9.711 1.00 96.69 166 GLY A O 1
ATOM 1275 N N . PRO A 1 167 ? -10.088 0.836 -11.375 1.00 98.31 167 PRO A N 1
ATOM 1276 C CA . PRO A 1 167 ? -11.250 0.909 -10.496 1.00 98.31 167 PRO A CA 1
ATOM 1277 C C . PRO A 1 167 ? -11.507 -0.381 -9.714 1.00 98.31 167 PRO A C 1
ATOM 1279 O O . PRO A 1 167 ? -11.822 -0.305 -8.530 1.00 98.31 167 PRO A O 1
ATOM 1282 N N . LEU A 1 168 ? -11.332 -1.563 -10.319 1.00 98.25 168 LEU A N 1
ATOM 1283 C CA . LEU A 1 168 ? -11.535 -2.837 -9.622 1.00 98.25 168 LEU A CA 1
ATOM 1284 C C . LEU A 1 168 ? -10.572 -3.020 -8.436 1.00 98.25 168 LEU A C 1
ATOM 1286 O O . LEU A 1 168 ? -11.004 -3.422 -7.357 1.00 98.25 168 LEU A O 1
ATOM 1290 N N . LEU A 1 169 ? -9.290 -2.684 -8.604 1.00 98.38 169 LEU A N 1
ATOM 1291 C CA . LEU A 1 169 ? -8.287 -2.735 -7.534 1.00 98.38 169 LEU A CA 1
ATOM 1292 C C . LEU A 1 169 ? -8.631 -1.751 -6.404 1.00 98.38 169 LEU A C 1
ATOM 1294 O O . LEU A 1 169 ? -8.560 -2.101 -5.223 1.00 98.38 169 LEU A O 1
ATOM 1298 N N . LEU A 1 170 ? -9.076 -0.539 -6.756 1.00 98.50 170 LEU A N 1
ATOM 1299 C CA . LEU A 1 170 ? -9.538 0.453 -5.783 1.00 98.50 170 LEU A CA 1
ATOM 1300 C C . LEU A 1 170 ? -10.802 -0.007 -5.045 1.00 98.50 170 LEU A C 1
ATOM 1302 O O . LEU A 1 170 ? -10.902 0.189 -3.835 1.00 98.50 170 LEU A O 1
ATOM 1306 N N . LEU A 1 171 ? -11.744 -0.656 -5.734 1.00 98.75 171 LEU A N 1
ATOM 1307 C CA . LEU A 1 171 ? -12.946 -1.236 -5.129 1.00 98.75 171 LEU A CA 1
ATOM 1308 C C . LEU A 1 171 ? -12.609 -2.417 -4.212 1.00 98.75 171 LEU A C 1
ATOM 1310 O O . LEU A 1 171 ? -13.198 -2.536 -3.137 1.00 98.75 171 LEU A O 1
ATOM 1314 N N . ALA A 1 172 ? -11.637 -3.254 -4.580 1.00 98.69 172 ALA A N 1
ATOM 1315 C CA . ALA A 1 172 ? -11.153 -4.339 -3.732 1.00 98.69 172 ALA A CA 1
ATOM 1316 C C . ALA A 1 172 ? -10.576 -3.790 -2.417 1.00 98.69 172 ALA A C 1
ATOM 1318 O O . ALA A 1 172 ? -11.004 -4.212 -1.339 1.00 98.69 172 ALA A O 1
ATOM 1319 N N . MET A 1 173 ? -9.703 -2.779 -2.482 1.00 98.75 173 MET A N 1
ATOM 1320 C CA . MET A 1 173 ? -9.226 -2.055 -1.297 1.00 98.75 173 MET A CA 1
ATOM 1321 C C . MET A 1 173 ? -10.377 -1.392 -0.530 1.00 98.75 173 MET A C 1
ATOM 1323 O O . MET A 1 173 ? -10.454 -1.512 0.693 1.00 98.75 173 MET A O 1
ATOM 1327 N N . GLY A 1 174 ? -11.306 -0.746 -1.235 1.00 98.81 174 GLY A N 1
ATOM 1328 C CA . GLY A 1 174 ? -12.500 -0.130 -0.660 1.00 98.81 174 GLY A CA 1
ATOM 1329 C C . GLY A 1 174 ? -13.343 -1.122 0.140 1.00 98.81 174 GLY A C 1
ATOM 1330 O O . GLY A 1 174 ? -13.792 -0.796 1.236 1.00 98.81 174 GLY A O 1
ATOM 1331 N N . SER A 1 175 ? -13.490 -2.362 -0.334 1.00 98.75 175 SER A N 1
ATOM 1332 C CA . SER A 1 175 ? -14.204 -3.420 0.391 1.00 98.75 175 SER A CA 1
ATOM 1333 C C . SER A 1 175 ? -13.554 -3.742 1.743 1.00 98.75 175 SER A C 1
ATOM 1335 O O . SER A 1 175 ? -14.256 -3.923 2.739 1.00 98.75 175 SER A O 1
ATOM 1337 N N . VAL A 1 176 ? -12.216 -3.753 1.802 1.00 98.88 176 VAL A N 1
ATOM 1338 C CA . VAL A 1 176 ? -11.449 -3.995 3.031 1.00 98.88 176 VAL A CA 1
ATOM 1339 C C . VAL A 1 176 ? -11.554 -2.793 3.964 1.00 98.88 176 VAL A C 1
ATOM 1341 O O . VAL A 1 176 ? -11.790 -2.975 5.154 1.00 98.88 176 VAL A O 1
ATOM 1344 N N . ILE A 1 177 ? -11.479 -1.564 3.445 1.00 98.75 177 ILE A N 1
ATOM 1345 C CA . ILE A 1 177 ? -11.693 -0.344 4.241 1.00 98.75 177 ILE A CA 1
ATOM 1346 C C . ILE A 1 177 ? -13.095 -0.347 4.864 1.00 98.75 177 ILE A C 1
ATOM 1348 O O . ILE A 1 177 ? -13.238 -0.159 6.071 1.00 98.75 177 ILE A O 1
ATOM 1352 N N . LEU A 1 178 ? -14.134 -0.604 4.067 1.00 98.50 178 LEU A N 1
ATOM 1353 C CA . LEU A 1 178 ? -15.518 -0.650 4.544 1.00 98.50 178 LEU A CA 1
ATOM 1354 C C . LEU A 1 178 ? -15.726 -1.770 5.567 1.00 98.50 178 LEU A C 1
ATOM 1356 O O . LEU A 1 178 ? -16.368 -1.554 6.596 1.00 98.50 178 LEU A O 1
ATOM 1360 N N . GLY A 1 179 ? -15.164 -2.954 5.312 1.00 98.06 179 GLY A N 1
ATOM 1361 C CA . GLY A 1 179 ? -15.170 -4.067 6.257 1.00 98.06 179 GLY A CA 1
ATOM 1362 C C . GLY A 1 179 ? -14.490 -3.703 7.575 1.00 98.06 179 GLY A C 1
ATOM 1363 O O . GLY A 1 179 ? -15.030 -4.003 8.639 1.00 98.06 179 GLY A O 1
ATOM 1364 N N . TYR A 1 180 ? -13.356 -3.002 7.514 1.00 97.88 180 TYR A N 1
ATOM 1365 C CA . TYR A 1 180 ? -12.599 -2.573 8.685 1.00 97.88 180 TYR A CA 1
ATOM 1366 C C . TYR A 1 180 ? -13.409 -1.578 9.510 1.00 97.88 180 TYR A C 1
ATOM 1368 O O . TYR A 1 180 ? -13.617 -1.803 10.697 1.00 97.88 180 TYR A O 1
ATOM 1376 N N . VAL A 1 181 ? -13.934 -0.523 8.879 1.00 96.56 181 VAL A N 1
ATOM 1377 C CA . VAL A 1 181 ? -14.750 0.499 9.554 1.00 96.56 181 VAL A CA 1
ATOM 1378 C C . VAL A 1 181 ? -15.956 -0.138 10.240 1.00 96.56 181 VAL A C 1
ATOM 1380 O O . VAL A 1 181 ? -16.159 0.080 11.431 1.00 96.56 181 VAL A O 1
ATOM 1383 N N . ARG A 1 182 ? -16.711 -0.989 9.529 1.00 95.75 182 ARG A N 1
ATOM 1384 C CA . ARG A 1 182 ? -17.862 -1.707 10.104 1.00 95.75 182 ARG A CA 1
ATOM 1385 C C . ARG A 1 182 ? -17.459 -2.572 11.293 1.00 95.75 182 ARG A C 1
ATOM 1387 O O . ARG A 1 182 ? -18.144 -2.571 12.307 1.00 95.75 182 ARG A O 1
ATOM 1394 N N . THR A 1 183 ? -16.347 -3.290 11.174 1.00 95.38 183 THR A N 1
ATOM 1395 C CA . THR A 1 183 ? -15.843 -4.166 12.237 1.00 95.38 183 THR A CA 1
ATOM 1396 C C . THR A 1 183 ? -15.422 -3.361 13.467 1.00 95.38 183 THR A C 1
ATOM 1398 O O . THR A 1 183 ? -15.787 -3.717 14.581 1.00 95.38 183 THR A O 1
ATOM 1401 N N . MET A 1 184 ? -14.728 -2.236 13.284 1.00 92.81 184 MET A N 1
ATOM 1402 C CA . MET A 1 184 ? -14.310 -1.378 14.397 1.00 92.81 184 MET A CA 1
ATOM 1403 C C . MET A 1 184 ? -15.494 -0.697 15.088 1.00 92.81 184 MET A C 1
ATOM 1405 O O . MET A 1 184 ? -15.496 -0.620 16.310 1.00 92.81 184 MET A O 1
ATOM 1409 N N . MET A 1 185 ? -16.517 -0.258 14.344 1.00 90.94 185 MET A N 1
ATOM 1410 C CA . MET A 1 185 ? -17.743 0.304 14.935 1.00 90.94 185 MET A CA 1
ATOM 1411 C C . MET A 1 185 ? -18.488 -0.702 15.822 1.00 90.94 185 MET A C 1
ATOM 1413 O O . MET A 1 185 ? -19.132 -0.304 16.786 1.00 90.94 185 MET A O 1
ATOM 1417 N N . LEU A 1 186 ? -18.404 -1.999 15.509 1.00 90.25 186 LEU A N 1
ATOM 1418 C CA . LEU A 1 186 ? -18.980 -3.054 16.346 1.00 90.25 186 LEU A CA 1
ATOM 1419 C C . LEU A 1 186 ? -18.166 -3.301 17.622 1.00 90.25 186 LEU A C 1
ATOM 1421 O O . LEU A 1 186 ? -18.731 -3.735 18.620 1.00 90.25 186 LEU A O 1
ATOM 1425 N N . TRP A 1 187 ? -16.850 -3.081 17.584 1.00 90.12 187 TRP A N 1
ATOM 1426 C CA . TRP A 1 187 ? -15.958 -3.338 18.721 1.00 90.12 187 TRP A CA 1
ATOM 1427 C C . TRP A 1 187 ? -15.855 -2.153 19.680 1.00 90.12 187 TRP A C 1
ATOM 1429 O O . TRP A 1 187 ? -15.720 -2.369 20.879 1.00 90.12 187 TRP A O 1
ATOM 1439 N N . ASP A 1 188 ? -15.960 -0.931 19.158 1.00 83.00 188 ASP A N 1
ATOM 1440 C CA . ASP A 1 188 ? -15.914 0.318 19.919 1.00 83.00 188 ASP A CA 1
ATOM 1441 C C . ASP A 1 188 ? -17.233 1.106 19.727 1.00 83.00 188 ASP A C 1
ATOM 1443 O O . ASP A 1 188 ? -17.229 2.144 19.055 1.00 83.00 188 ASP A O 1
ATOM 1447 N N . PRO A 1 189 ? -18.380 0.637 20.258 1.00 72.56 189 PRO A N 1
ATOM 1448 C CA . PRO A 1 189 ? -19.619 1.403 20.193 1.00 72.56 189 PRO A CA 1
ATOM 1449 C C . PRO A 1 189 ? -19.467 2.726 20.956 1.00 72.56 189 PRO A C 1
ATOM 1451 O O . PRO A 1 189 ? -18.937 2.764 22.068 1.00 72.56 189 PRO A O 1
ATOM 1454 N N . GLU A 1 190 ? -19.930 3.822 20.354 1.00 67.94 190 GLU A N 1
ATOM 1455 C CA . GLU A 1 190 ? -19.950 5.128 21.014 1.00 67.94 190 GLU A CA 1
ATOM 1456 C C . GLU A 1 190 ? -20.839 5.034 22.269 1.00 67.94 190 GLU A C 1
ATOM 1458 O O . GLU A 1 190 ? -21.939 4.474 22.187 1.00 67.94 190 GLU A O 1
ATOM 1463 N N . PRO A 1 191 ? -20.380 5.502 23.446 1.00 59.38 191 PRO A N 1
ATOM 1464 C CA . PRO A 1 191 ? -21.178 5.406 24.659 1.00 59.38 191 PRO A CA 1
ATOM 1465 C C . PRO A 1 191 ? -22.500 6.146 24.451 1.00 59.38 191 PRO A C 1
ATOM 1467 O O . PRO A 1 191 ? -22.510 7.316 24.064 1.00 59.38 191 PRO A O 1
ATOM 1470 N N . ALA A 1 192 ? -23.615 5.452 24.695 1.00 59.81 192 ALA A N 1
ATOM 1471 C CA . ALA A 1 192 ? -24.939 6.051 24.623 1.00 59.81 192 ALA A CA 1
ATOM 1472 C C . ALA A 1 192 ? -24.970 7.315 25.495 1.00 59.81 192 ALA A C 1
ATOM 1474 O O . ALA A 1 192 ? -24.542 7.285 26.652 1.00 59.81 192 ALA A O 1
ATOM 1475 N N . LEU A 1 193 ? -25.456 8.425 24.932 1.00 63.59 193 LEU A N 1
ATOM 1476 C CA . LEU A 1 193 ? -25.657 9.664 25.677 1.00 63.59 193 LEU A CA 1
ATOM 1477 C C . LEU A 1 193 ? -26.543 9.354 26.889 1.00 63.59 193 LEU A C 1
ATOM 1479 O O . LEU A 1 193 ? -27.698 8.961 26.730 1.00 63.59 193 LEU A O 1
ATOM 1483 N N . VAL A 1 194 ? -25.990 9.502 28.094 1.00 62.50 194 VAL A N 1
ATOM 1484 C CA . VAL A 1 194 ? -26.752 9.352 29.337 1.00 62.50 194 VAL A CA 1
ATOM 1485 C C . VAL A 1 194 ? -27.873 10.399 29.311 1.00 62.50 194 VAL A C 1
ATOM 1487 O O . VAL A 1 194 ? -27.564 11.585 29.145 1.00 62.50 194 VAL A O 1
ATOM 1490 N N . PRO A 1 195 ? -29.157 10.007 29.437 1.00 65.69 195 PRO A N 1
ATOM 1491 C CA . PRO A 1 195 ? -30.253 10.961 29.519 1.00 65.69 195 PRO A CA 1
ATOM 1492 C C . PRO A 1 195 ? -29.977 11.964 30.638 1.00 65.69 195 PRO A C 1
ATOM 1494 O O . PRO A 1 195 ? -29.616 11.586 31.754 1.00 65.69 195 PRO A O 1
ATOM 1497 N N . ARG A 1 196 ? -30.098 13.254 30.322 1.00 66.50 196 ARG A N 1
ATOM 1498 C CA . ARG A 1 196 ? -29.913 14.334 31.293 1.00 66.50 196 ARG A CA 1
ATOM 1499 C C . ARG A 1 196 ? -30.927 14.117 32.430 1.00 66.50 196 ARG A C 1
ATOM 1501 O O . ARG A 1 196 ? -32.102 13.944 32.106 1.00 66.50 196 ARG A O 1
ATOM 1508 N N . PRO A 1 197 ? -30.518 14.110 33.713 1.00 68.44 197 PRO A N 1
ATOM 1509 C CA . PRO A 1 197 ? -31.469 14.032 34.816 1.00 68.44 197 PRO A CA 1
ATOM 1510 C C . PRO A 1 197 ? -32.494 15.157 34.666 1.00 68.44 197 PRO A C 1
ATOM 1512 O O . PRO A 1 197 ? -32.103 16.305 34.424 1.00 68.44 197 PRO A O 1
ATOM 1515 N N . GLU A 1 198 ? -33.783 14.829 34.754 1.00 70.56 198 GLU A N 1
ATOM 1516 C CA . GLU A 1 198 ? -34.835 15.844 34.779 1.00 70.56 198 GLU A CA 1
ATOM 1517 C C . GLU A 1 198 ? -34.562 16.827 35.931 1.00 70.56 198 GLU A C 1
ATOM 1519 O O . GLU A 1 198 ? -34.147 16.394 37.013 1.00 70.56 198 GLU A O 1
ATOM 1524 N N . PRO A 1 199 ? -34.740 18.144 35.715 1.00 70.94 199 PRO A N 1
ATOM 1525 C CA . PRO A 1 199 ? -34.561 19.120 36.776 1.00 70.94 199 PRO A CA 1
ATOM 1526 C C . PRO A 1 199 ? -35.527 18.797 37.920 1.00 70.94 199 PRO A C 1
ATOM 1528 O O . PRO A 1 199 ? -36.743 18.820 37.735 1.00 70.94 199 PRO A O 1
ATOM 1531 N N . GLN A 1 200 ? -34.980 18.471 39.094 1.00 72.75 200 GLN A N 1
ATOM 1532 C CA . GLN A 1 200 ? -35.782 18.294 40.300 1.00 72.75 200 GLN A CA 1
ATOM 1533 C C . GLN A 1 200 ? -36.444 19.635 40.652 1.00 72.75 200 GLN A C 1
ATOM 1535 O O . GLN A 1 200 ? -35.742 20.648 40.696 1.00 72.75 200 GLN A O 1
ATOM 1540 N N . PRO A 1 201 ? -37.766 19.673 40.886 1.00 70.88 201 PRO A N 1
ATOM 1541 C CA . PRO A 1 201 ? -38.427 20.883 41.351 1.00 70.88 201 PRO A CA 1
ATOM 1542 C C . PRO A 1 201 ? -37.912 21.250 42.748 1.00 70.88 201 PRO A C 1
ATOM 1544 O O . PRO A 1 201 ? -37.867 20.401 43.641 1.00 70.88 201 PRO A O 1
ATOM 1547 N N . GLU A 1 202 ? -37.506 22.509 42.926 1.00 65.94 202 GLU A N 1
ATOM 1548 C CA . GLU A 1 202 ? -37.120 23.041 44.234 1.00 65.94 202 GLU A CA 1
ATOM 1549 C C . GLU A 1 202 ? -38.331 23.028 45.189 1.00 65.94 202 GLU A C 1
ATOM 1551 O O . GLU A 1 202 ? -39.439 23.385 44.772 1.00 65.94 202 GLU A O 1
ATOM 1556 N N . PRO A 1 203 ? -38.159 22.604 46.454 1.00 71.00 203 PRO A N 1
ATOM 1557 C CA . PRO A 1 203 ? -39.222 22.678 47.448 1.00 71.00 203 PRO A CA 1
ATOM 1558 C C . PRO A 1 203 ? -39.524 24.144 47.797 1.00 71.00 203 PRO A C 1
ATOM 1560 O O . PRO A 1 203 ? -38.609 24.921 48.067 1.00 71.00 203 PRO A O 1
ATOM 1563 N N . VAL A 1 204 ? -40.817 24.487 47.762 1.00 65.25 204 VAL A N 1
ATOM 1564 C CA . VAL A 1 204 ? -41.395 25.808 48.085 1.00 65.25 204 VAL A CA 1
ATOM 1565 C C . VAL A 1 204 ? -41.413 26.049 49.590 1.00 65.25 204 VAL A C 1
ATOM 1567 O O . VAL A 1 204 ? -41.760 25.093 50.322 1.00 65.25 204 VAL A O 1
#

Sequence (204 aa):
LAIGLVGPAIYMIFPVVGPVFAYGPDGGHWATADLWPDTLAPLGTPHAMPFDEITPRNCMPSLHTAWATTLFIHSRKGSRAMRWAGTFWLVATLTATLGFGYHYGADLVAGVVFALTIEATMRSLARGWDRSATRFVAHGTVVFAALLVAYRYLATELAGQPWLFGPLLLLAMGSVILGYVRTMMLWDPEPALVPRPEPQPEPV

Radius of gyration: 21.59 Å; chains: 1; bounding box: 64×40×72 Å

Secondary structure (DSSP, 8-state):
-HHHHHHHHHHHHS-B--HHHHSSGGGGGG-S-S-TTTSPPPP---------SSS--B-SS-HHHHHHHHHHHHHTTS-HHHHHHHHHHHHHHHHHHHHTTSS-HHHHHHHHHHHHHHHHHHHHHHH---HHHHHHHHHHHHHHHHHHHHHHHSHHHHHHSHHHHHHHHHHHHHHHHHHHHHHHHHHSPPPP-PPPPPPPPPP-